Protein AF-A0A089NX63-F1 (afdb_monomer_lite)

Foldseek 3Di:
DDPCVVVLLWDADPVRHTPPVSNVVSVLPDDQDDDPDGDDHDDDDDDDPDDDPPDDDDDDDDDDDDDDDPPPPPPPPDPPDDPPPDPPPDLPDDPDDPVVVVVNVVVVVVVVVVVVVCVVVVVDDDPVVVVVVVVVVVVVVLVCLLCVLVVCLVVVQVVPQDDPPPRTDDSVVSSVVSNVVSVVVVVVVVPPPPDVVPVPD

Organism: NCBI:txid693986

Structure (mmCIF, N/CA/C/O backbone):
data_AF-A0A089NX63-F1
#
_entry.id   AF-A0A089NX63-F1
#
loop_
_atom_site.group_PDB
_atom_site.id
_atom_site.type_symbol
_atom_site.label_atom_id
_atom_site.label_alt_id
_atom_site.label_comp_id
_atom_site.label_asym_id
_atom_site.label_entity_id
_atom_site.label_seq_id
_atom_site.pdbx_PDB_ins_code
_atom_site.Cartn_x
_atom_site.Cartn_y
_atom_site.Cartn_z
_atom_site.occupancy
_atom_site.B_iso_or_equiv
_atom_site.auth_seq_id
_atom_site.auth_comp_id
_atom_site.auth_asym_id
_atom_site.auth_atom_id
_atom_site.pdbx_PDB_model_num
ATOM 1 N N . MET A 1 1 ? -26.308 33.721 -33.719 1.00 53.81 1 MET A N 1
ATOM 2 C CA . MET A 1 1 ? -25.117 33.470 -34.551 1.00 53.81 1 MET A CA 1
ATOM 3 C C . MET A 1 1 ? -23.956 34.280 -34.010 1.00 53.81 1 MET A C 1
ATOM 5 O O . MET A 1 1 ? -24.071 35.500 -33.893 1.00 53.81 1 MET A O 1
ATOM 9 N N . THR A 1 2 ? -22.882 33.621 -33.584 1.00 68.62 2 THR A N 1
ATOM 10 C CA . THR A 1 2 ? -21.722 34.332 -33.023 1.00 68.62 2 THR A CA 1
ATOM 11 C C . THR A 1 2 ? -20.867 34.925 -34.147 1.00 68.62 2 THR A C 1
ATOM 13 O O . THR A 1 2 ? -20.856 34.438 -35.275 1.00 68.62 2 THR A O 1
ATOM 16 N N . LYS A 1 3 ? -20.101 35.985 -33.860 1.00 68.50 3 LYS A N 1
ATOM 17 C CA . LYS A 1 3 ? -19.205 36.626 -34.848 1.00 68.50 3 LYS A CA 1
ATOM 18 C C . LYS A 1 3 ? -18.122 35.674 -35.396 1.00 68.50 3 LYS A C 1
ATOM 20 O O . LYS A 1 3 ? -17.469 36.008 -36.380 1.00 68.50 3 LYS A O 1
ATOM 25 N N . TRP A 1 4 ? -17.902 34.540 -34.735 1.00 59.06 4 TRP A N 1
ATOM 26 C CA . TRP A 1 4 ? -16.882 33.542 -35.064 1.00 59.06 4 TRP A CA 1
ATOM 27 C C . TRP A 1 4 ? -17.447 32.461 -35.986 1.00 59.06 4 TRP A C 1
ATOM 29 O O . TRP A 1 4 ? -16.829 32.151 -37.000 1.00 59.06 4 TRP A O 1
ATOM 39 N N . GLU A 1 5 ? -18.670 32.012 -35.707 1.00 66.94 5 GLU A N 1
ATOM 40 C CA . GLU A 1 5 ? -19.479 31.162 -36.588 1.00 66.94 5 GLU A CA 1
ATOM 41 C C . GLU A 1 5 ? -19.725 31.848 -37.947 1.00 66.94 5 GLU A C 1
ATOM 43 O O . GLU A 1 5 ? -19.432 31.287 -38.997 1.00 66.94 5 GLU A O 1
ATOM 48 N N . ALA A 1 6 ? -20.110 33.132 -37.948 1.00 65.88 6 ALA A N 1
ATOM 49 C CA . ALA A 1 6 ? -20.323 33.908 -39.179 1.00 65.88 6 ALA A CA 1
ATOM 50 C C . ALA A 1 6 ? -19.046 34.134 -40.017 1.00 65.88 6 ALA A C 1
ATOM 52 O O . ALA A 1 6 ? -19.124 34.529 -41.178 1.00 65.88 6 ALA A O 1
ATOM 53 N N . LYS A 1 7 ? -17.864 33.926 -39.425 1.00 67.69 7 LYS A N 1
ATOM 54 C CA . LYS A 1 7 ? -16.563 34.031 -40.100 1.00 67.69 7 LYS A CA 1
ATOM 55 C C . LYS A 1 7 ? -16.003 32.672 -40.537 1.00 67.69 7 LYS A C 1
ATOM 57 O O . LYS A 1 7 ? -14.879 32.641 -41.024 1.00 67.69 7 LYS A O 1
ATOM 62 N N . GLY A 1 8 ? -16.747 31.578 -40.338 1.00 68.25 8 GLY A N 1
ATOM 63 C CA . GLY A 1 8 ? -16.309 30.215 -40.659 1.00 68.25 8 GLY A CA 1
ATOM 64 C C . GLY A 1 8 ? -15.186 29.685 -39.763 1.00 68.25 8 GLY A C 1
ATOM 65 O O . GLY A 1 8 ? -14.580 28.670 -40.077 1.00 68.25 8 GLY A O 1
ATOM 66 N N . LEU A 1 9 ? -14.885 30.373 -38.656 1.00 67.88 9 LEU A N 1
ATOM 67 C CA . LEU A 1 9 ? -13.784 30.024 -37.750 1.00 67.88 9 LEU A CA 1
ATOM 68 C C . LEU A 1 9 ? -14.204 29.046 -36.653 1.00 67.88 9 LEU A C 1
ATOM 70 O O . LEU A 1 9 ? -13.342 28.522 -35.967 1.00 67.88 9 LEU A O 1
ATOM 74 N N . LEU A 1 10 ? -15.507 28.866 -36.449 1.00 73.25 10 LEU A N 1
ATOM 75 C CA . LEU A 1 10 ? -16.072 27.935 -35.483 1.00 73.25 10 LEU A CA 1
ATOM 76 C C . LEU A 1 10 ? -17.107 27.082 -36.204 1.00 73.25 10 LEU A C 1
ATOM 78 O O . LEU A 1 10 ? -18.051 27.625 -36.781 1.00 73.25 10 LEU A O 1
ATOM 82 N N . VAL A 1 11 ? -16.886 25.772 -36.190 1.00 77.44 11 VAL A N 1
ATOM 83 C CA . VAL A 1 11 ? -17.725 24.768 -36.843 1.00 77.44 11 VAL A CA 1
ATOM 84 C C . VAL A 1 11 ? -18.512 24.044 -35.758 1.00 77.44 11 VAL A C 1
ATOM 86 O O . VAL A 1 11 ? -17.956 23.618 -34.747 1.00 77.44 11 VAL A O 1
ATOM 89 N N . LEU A 1 12 ? -19.826 23.957 -35.945 1.00 76.81 12 LEU A N 1
ATOM 90 C CA . LEU A 1 12 ? -20.718 23.216 -35.060 1.00 76.81 12 LEU A CA 1
ATOM 91 C C . LEU A 1 12 ? -21.108 21.902 -35.742 1.00 76.81 12 LEU A C 1
ATOM 93 O O . LEU A 1 12 ? -21.404 21.885 -36.936 1.00 76.81 12 LEU A O 1
ATOM 97 N N . THR A 1 13 ? -21.125 20.817 -34.976 1.00 74.12 13 THR A N 1
ATOM 98 C CA . THR A 1 13 ? -21.691 19.526 -35.386 1.00 74.12 13 THR A CA 1
ATOM 99 C C . THR A 1 13 ? -23.216 19.619 -35.499 1.00 74.12 13 THR A C 1
ATOM 101 O O . THR A 1 13 ? -23.838 20.552 -34.984 1.00 74.12 13 THR A O 1
ATOM 104 N N . ALA A 1 14 ? -23.838 18.644 -36.172 1.00 69.75 14 ALA A N 1
ATOM 105 C CA . ALA A 1 14 ? -25.290 18.598 -36.389 1.00 69.75 14 ALA A CA 1
ATOM 106 C C . ALA A 1 14 ? -26.111 18.639 -35.082 1.00 69.75 14 ALA A C 1
ATOM 108 O O . ALA A 1 14 ? -27.243 19.121 -35.084 1.00 69.75 14 ALA A O 1
ATOM 109 N N . ASP A 1 15 ? -25.505 18.225 -33.966 1.00 69.44 15 ASP A N 1
ATOM 110 C CA . ASP A 1 15 ? -26.092 18.243 -32.621 1.00 69.44 15 ASP A CA 1
ATOM 111 C C . ASP A 1 15 ? -25.924 19.595 -31.891 1.00 69.44 15 ASP A C 1
ATOM 113 O O . ASP A 1 15 ? -26.284 19.734 -30.723 1.00 69.44 15 ASP A O 1
ATOM 117 N N . GLY A 1 16 ? -25.374 20.613 -32.564 1.00 73.75 16 GLY A N 1
ATOM 118 C CA . GLY A 1 16 ? -25.191 21.965 -32.027 1.00 73.75 16 GLY A CA 1
ATOM 119 C C . GLY A 1 16 ? -23.990 22.130 -31.089 1.00 73.75 16 GLY A C 1
ATOM 120 O O . GLY A 1 16 ? -23.862 23.170 -30.440 1.00 73.75 16 GLY A O 1
ATOM 121 N N . LEU A 1 17 ? -23.106 21.130 -31.017 1.00 74.94 17 LEU A N 1
ATOM 122 C CA . LEU A 1 17 ? -21.868 21.146 -30.230 1.00 74.94 17 LEU A CA 1
ATOM 123 C C . LEU A 1 17 ? -20.680 21.617 -31.080 1.00 74.94 17 LEU A C 1
ATOM 125 O O . LEU A 1 17 ? -20.680 21.468 -32.298 1.00 74.94 17 LEU A O 1
ATOM 129 N N . VAL A 1 18 ? -19.651 22.190 -30.453 1.00 74.06 18 VAL A N 1
ATOM 130 C CA . VAL A 1 18 ? -18.459 22.668 -31.175 1.00 74.06 18 VAL A CA 1
ATOM 131 C C . VAL A 1 18 ? -17.626 21.484 -31.647 1.00 74.06 18 VAL A C 1
ATOM 133 O O . VAL A 1 18 ? -17.166 20.690 -30.830 1.00 74.06 18 VAL A O 1
ATOM 136 N N . ASP A 1 19 ? -17.414 21.398 -32.958 1.00 77.44 19 ASP A N 1
ATOM 137 C CA . ASP A 1 19 ? -16.426 20.505 -33.551 1.00 77.44 19 ASP A CA 1
ATOM 138 C C . ASP A 1 19 ? -15.040 21.081 -33.255 1.00 77.44 19 ASP A C 1
ATOM 140 O O . ASP A 1 19 ? -14.617 22.062 -33.873 1.00 77.44 19 ASP A O 1
ATOM 144 N N . VAL A 1 20 ? -14.388 20.542 -32.226 1.00 74.06 20 VAL A N 1
ATOM 145 C CA . VAL A 1 20 ? -13.137 21.088 -31.688 1.00 74.06 20 VAL A CA 1
ATOM 146 C C . VAL A 1 20 ? -12.024 21.004 -32.725 1.00 74.06 20 VAL A C 1
ATOM 148 O O . VAL A 1 20 ? -11.312 21.983 -32.917 1.00 74.06 20 VAL A O 1
ATOM 151 N N . GLU A 1 21 ? -11.930 19.897 -33.455 1.00 70.12 21 GLU A N 1
ATOM 152 C CA . GLU A 1 21 ? -10.848 19.653 -34.408 1.00 70.12 21 GLU A CA 1
ATOM 153 C C . GLU A 1 21 ? -10.991 20.539 -35.655 1.00 70.12 21 GLU A C 1
ATOM 155 O O . GLU A 1 21 ? -10.050 21.236 -36.043 1.00 70.12 21 GLU A O 1
ATOM 160 N N . ALA A 1 22 ? -12.199 20.631 -36.223 1.00 69.44 22 ALA A N 1
ATOM 161 C CA . ALA A 1 22 ? -12.459 21.516 -37.360 1.00 69.44 22 ALA A CA 1
ATOM 162 C C . ALA A 1 22 ? -12.363 23.007 -36.981 1.00 69.44 22 ALA A C 1
ATOM 164 O O . ALA A 1 22 ? -11.923 23.846 -37.775 1.00 69.44 22 ALA A O 1
ATOM 165 N N . THR A 1 23 ? -12.762 23.354 -35.755 1.00 74.94 23 THR A N 1
ATOM 166 C CA . THR A 1 23 ? -12.669 24.724 -35.235 1.00 74.94 23 THR A CA 1
ATOM 167 C C . THR A 1 23 ? -11.217 25.123 -34.986 1.00 74.94 23 THR A C 1
ATOM 169 O O . THR A 1 23 ? -10.817 26.210 -35.400 1.00 74.94 23 THR A O 1
ATOM 172 N N . GLU A 1 24 ? -10.402 24.264 -34.371 1.00 71.12 24 GLU A N 1
ATOM 173 C CA . GLU A 1 24 ? -8.971 24.511 -34.152 1.00 71.12 24 GLU A CA 1
ATOM 174 C C . GLU A 1 24 ? -8.207 24.625 -35.475 1.00 71.12 24 GLU A C 1
ATOM 176 O O . GLU A 1 24 ? -7.446 25.576 -35.661 1.00 71.12 24 GLU A O 1
ATOM 181 N N . TRP A 1 25 ? -8.509 23.770 -36.454 1.00 67.94 25 TRP A N 1
ATOM 182 C CA . TRP A 1 25 ? -7.931 23.875 -37.793 1.00 67.94 25 TRP A CA 1
ATOM 183 C C . TRP A 1 25 ? -8.249 25.215 -38.472 1.00 67.94 25 TRP A C 1
ATOM 185 O O . TRP A 1 25 ? -7.358 25.899 -38.984 1.00 67.94 25 TRP A O 1
ATOM 195 N N . ASN A 1 26 ? -9.511 25.653 -38.444 1.00 68.88 26 ASN A N 1
ATOM 196 C CA . ASN A 1 26 ? -9.898 26.932 -39.043 1.00 68.88 26 ASN A CA 1
ATOM 197 C C . ASN A 1 26 ? -9.351 28.139 -38.263 1.00 68.88 26 ASN A C 1
ATOM 199 O O . ASN A 1 26 ? -9.113 29.203 -38.845 1.00 68.88 26 ASN A O 1
ATOM 203 N N . LEU A 1 27 ? -9.119 27.992 -36.957 1.00 66.19 27 LEU A N 1
ATOM 204 C CA . LEU A 1 27 ? -8.438 28.991 -36.135 1.00 66.19 27 LEU A CA 1
ATOM 205 C C . LEU A 1 27 ? -6.956 29.131 -36.500 1.00 66.19 27 LEU A C 1
ATOM 207 O O . LEU A 1 27 ? -6.454 30.260 -36.498 1.00 66.19 27 LEU A O 1
ATOM 211 N N . ASP A 1 28 ? -6.303 28.039 -36.887 1.00 64.25 28 ASP A N 1
ATOM 212 C CA . ASP A 1 28 ? -4.904 28.015 -37.321 1.00 64.25 28 ASP A CA 1
ATOM 213 C C . ASP A 1 28 ? -4.694 28.596 -38.731 1.00 64.25 28 ASP A C 1
ATOM 215 O O . ASP A 1 28 ? -3.637 29.159 -39.026 1.00 64.25 28 ASP A O 1
ATOM 219 N N . GLN A 1 29 ? -5.719 28.575 -39.590 1.00 61.78 29 GLN A N 1
ATOM 220 C CA . GLN A 1 29 ? -5.673 29.136 -40.953 1.00 61.78 29 GLN A CA 1
ATOM 221 C C . GLN A 1 29 ? -5.865 30.668 -41.026 1.00 61.78 29 GLN A C 1
ATOM 223 O O . GLN A 1 29 ? -6.122 31.232 -42.095 1.00 61.78 29 GLN A O 1
ATOM 228 N N . ARG A 1 30 ? -5.747 31.396 -39.908 1.00 59.41 30 ARG A N 1
ATOM 229 C CA . ARG A 1 30 ? -5.925 32.859 -39.897 1.00 59.41 30 ARG A CA 1
ATOM 230 C C . ARG A 1 30 ? -4.828 33.588 -40.692 1.00 59.41 30 ARG A C 1
ATOM 232 O O . ARG A 1 30 ? -3.662 33.189 -40.662 1.00 59.41 30 ARG A O 1
ATOM 239 N N . PRO A 1 31 ? -5.159 34.711 -41.364 1.00 56.56 31 PRO A N 1
ATOM 240 C CA . PRO A 1 31 ? -4.159 35.528 -42.042 1.00 56.56 31 PRO A CA 1
ATOM 241 C C . PRO A 1 31 ? -3.123 36.061 -41.040 1.00 56.56 31 PRO A C 1
ATOM 243 O O . PRO A 1 31 ? -3.468 36.487 -39.939 1.00 56.56 31 PRO A O 1
ATOM 246 N N . GLU A 1 32 ? -1.851 36.070 -41.450 1.00 53.91 32 GLU A N 1
ATOM 247 C CA . GLU A 1 32 ? -0.652 36.315 -40.620 1.00 53.91 32 GLU A CA 1
ATOM 248 C C . GLU A 1 32 ? -0.595 37.713 -39.965 1.00 53.91 32 GLU A C 1
ATOM 250 O O . GLU A 1 32 ? 0.303 38.020 -39.183 1.00 53.91 32 GLU A O 1
ATOM 255 N N . THR A 1 33 ? -1.556 38.588 -40.265 1.00 50.62 33 THR A N 1
ATOM 256 C CA . THR A 1 33 ? -1.654 39.927 -39.683 1.00 50.62 33 THR A CA 1
ATOM 257 C C . THR A 1 33 ? -3.056 40.180 -39.141 1.00 50.62 33 THR A C 1
ATOM 259 O O . THR A 1 33 ? -4.018 40.335 -39.892 1.00 50.62 33 THR A O 1
ATOM 262 N N . TYR A 1 34 ? -3.164 40.290 -37.815 1.00 46.88 34 TYR A N 1
ATOM 263 C CA . TYR A 1 34 ? -4.347 40.820 -37.148 1.00 46.88 34 TYR A CA 1
ATOM 264 C C . TYR A 1 34 ? -3.942 41.835 -36.077 1.00 46.88 34 TYR A C 1
ATOM 266 O O . TYR A 1 34 ? -2.897 41.723 -35.442 1.00 46.88 34 TYR A O 1
ATOM 274 N N . ARG A 1 35 ? -4.785 42.861 -35.943 1.00 43.56 35 ARG A N 1
ATOM 275 C CA . ARG A 1 35 ? -4.699 44.069 -35.107 1.00 43.56 35 ARG A CA 1
ATOM 276 C C . ARG A 1 35 ? -3.959 43.854 -33.766 1.00 43.56 35 ARG A C 1
ATOM 278 O O . ARG A 1 35 ? -4.602 43.599 -32.754 1.00 43.56 35 ARG A O 1
ATOM 285 N N . GLY A 1 36 ? -2.626 43.977 -33.760 1.00 52.22 36 GLY A N 1
ATOM 286 C CA . GLY A 1 36 ? -1.809 43.895 -32.538 1.00 52.22 36 GLY A CA 1
ATOM 287 C C . GLY A 1 36 ? -0.389 43.327 -32.673 1.00 52.22 36 GLY A C 1
ATOM 288 O O . GLY A 1 36 ? 0.412 43.570 -31.779 1.00 52.22 36 GLY A O 1
ATOM 289 N N . GLY A 1 37 ? -0.033 42.627 -33.757 1.00 55.12 37 GLY A N 1
ATOM 290 C CA . GLY A 1 37 ? 1.343 42.140 -33.973 1.00 55.12 37 GLY A CA 1
ATOM 291 C C . GLY A 1 37 ? 1.427 40.791 -34.694 1.00 55.12 37 GLY A C 1
ATOM 292 O O . GLY A 1 37 ? 0.400 40.215 -35.048 1.00 55.12 37 GLY A O 1
ATOM 293 N N . LYS A 1 38 ? 2.655 40.303 -34.938 1.00 46.50 38 LYS A N 1
ATOM 294 C CA . LYS A 1 38 ? 2.915 39.003 -35.585 1.00 46.50 38 LYS A CA 1
ATOM 295 C C . LYS A 1 38 ? 2.723 37.862 -34.581 1.00 46.50 38 LYS A C 1
ATOM 297 O O . LYS A 1 38 ? 3.398 37.840 -33.557 1.00 46.50 38 LYS A O 1
ATOM 302 N N . ALA A 1 39 ? 1.840 36.916 -34.890 1.00 49.59 39 ALA A N 1
ATOM 303 C CA . ALA A 1 39 ? 1.714 35.664 -34.147 1.00 49.59 39 ALA A CA 1
ATOM 304 C C . ALA A 1 39 ? 2.662 34.602 -34.734 1.00 49.59 39 ALA A C 1
ATOM 306 O O . ALA A 1 39 ? 2.812 34.507 -35.953 1.00 49.59 39 ALA A O 1
ATOM 307 N N . HIS A 1 40 ? 3.304 33.809 -33.874 1.00 45.69 40 HIS A N 1
ATOM 308 C CA . HIS A 1 40 ? 4.141 32.682 -34.289 1.00 45.69 40 HIS A CA 1
ATOM 309 C C . HIS A 1 40 ? 3.263 31.472 -34.643 1.00 45.69 40 HIS A C 1
ATOM 311 O O . HIS A 1 40 ? 2.457 31.036 -33.827 1.00 45.69 40 HIS A O 1
ATOM 317 N N . ARG A 1 41 ? 3.427 30.947 -35.863 1.00 50.47 41 ARG A N 1
ATOM 318 C CA . ARG A 1 41 ? 2.746 29.748 -36.380 1.00 50.47 41 ARG A CA 1
ATOM 319 C C . ARG A 1 41 ? 3.402 28.460 -35.857 1.00 50.47 41 ARG A C 1
ATOM 321 O O . ARG A 1 41 ? 4.614 28.320 -36.034 1.00 50.47 41 ARG A O 1
ATOM 328 N N . PRO A 1 42 ? 2.646 27.473 -35.360 1.00 50.75 42 PRO A N 1
ATOM 329 C CA . PRO A 1 42 ? 2.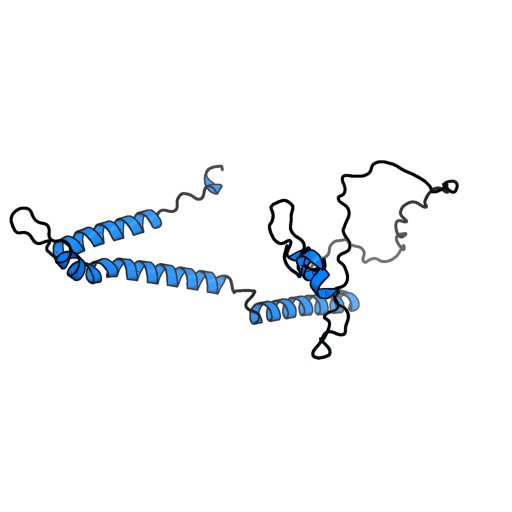996 26.065 -35.494 1.00 50.75 42 PRO A CA 1
ATOM 330 C C . PRO A 1 42 ? 2.525 25.565 -36.871 1.00 50.75 42 PRO A C 1
ATOM 332 O O . PRO A 1 42 ? 1.384 25.783 -37.264 1.00 50.75 42 PRO A O 1
ATOM 335 N N . ILE A 1 43 ? 3.405 24.928 -37.647 1.00 48.66 43 ILE A N 1
ATOM 336 C CA . ILE A 1 43 ? 3.025 24.316 -38.929 1.00 48.66 43 ILE A CA 1
ATOM 337 C C . ILE A 1 43 ? 2.533 22.897 -38.634 1.00 48.66 43 ILE A C 1
ATOM 339 O O . ILE A 1 43 ? 3.346 21.979 -38.518 1.00 48.66 43 ILE A O 1
ATOM 343 N N . HIS A 1 44 ? 1.220 22.704 -38.529 1.00 46.84 44 HIS A N 1
ATOM 344 C CA . HIS A 1 44 ? 0.631 21.372 -38.656 1.00 46.84 44 HIS A CA 1
ATOM 345 C C . HIS A 1 44 ? 0.572 21.010 -40.149 1.00 46.84 44 HIS A C 1
ATOM 347 O O . HIS A 1 44 ? -0.032 21.721 -40.952 1.00 46.84 44 HIS A O 1
ATOM 353 N N . LYS A 1 45 ? 1.251 19.927 -40.552 1.00 50.03 45 LYS A N 1
ATOM 354 C CA . LYS A 1 45 ? 0.977 19.290 -41.850 1.00 50.03 45 LYS A CA 1
ATOM 355 C C . LYS A 1 45 ? -0.432 18.702 -41.776 1.00 50.03 45 LYS A C 1
ATOM 357 O O . LYS A 1 45 ? -0.754 18.075 -40.772 1.00 50.03 45 LYS A O 1
ATOM 362 N N . ALA A 1 46 ? -1.235 18.932 -42.815 1.00 45.97 46 ALA A N 1
ATOM 363 C CA . ALA A 1 46 ? -2.584 18.387 -42.918 1.00 45.97 46 ALA A CA 1
ATOM 364 C C . ALA A 1 46 ? -2.572 16.868 -42.655 1.00 45.97 46 ALA A C 1
ATOM 366 O O . ALA A 1 46 ? -1.665 16.194 -43.157 1.00 45.97 46 ALA A O 1
ATOM 367 N N . PRO A 1 47 ? -3.531 16.330 -41.884 1.00 47.09 47 PRO A N 1
ATOM 368 C CA . PRO A 1 47 ? -3.718 14.893 -41.816 1.00 47.09 47 PRO A CA 1
ATOM 369 C C . PRO A 1 47 ? -4.198 14.417 -43.192 1.00 47.09 47 PRO A C 1
ATOM 371 O O . PRO A 1 47 ? -5.185 14.918 -43.727 1.00 47.09 47 PRO A O 1
ATOM 374 N N . GLU A 1 48 ? -3.452 13.500 -43.805 1.00 48.31 48 GLU A N 1
ATOM 375 C CA . GLU A 1 48 ? -3.957 12.733 -44.941 1.00 48.31 48 GLU A CA 1
ATOM 376 C C . GLU A 1 48 ? -5.084 11.838 -44.409 1.00 48.31 48 GLU A C 1
ATOM 378 O O . GLU A 1 48 ? -4.842 10.983 -43.558 1.00 48.31 48 GLU A O 1
ATOM 383 N N . GLU A 1 49 ? -6.319 12.062 -44.866 1.00 48.03 49 GLU A N 1
ATOM 384 C CA . GLU A 1 49 ? -7.421 11.124 -44.650 1.00 48.03 49 GLU A CA 1
ATOM 385 C C . GLU A 1 49 ? -7.074 9.804 -45.348 1.00 48.03 49 GLU A C 1
ATOM 387 O O . GLU A 1 49 ? -7.042 9.709 -46.578 1.00 48.03 49 GLU A O 1
ATOM 392 N N . GLU A 1 50 ? -6.778 8.780 -44.552 1.00 49.47 50 GLU A N 1
ATOM 393 C CA . GLU A 1 50 ? -6.692 7.401 -45.017 1.00 49.47 50 GLU A CA 1
ATOM 394 C C . GLU A 1 50 ? -8.113 6.942 -45.399 1.00 49.47 50 GLU A C 1
ATOM 396 O O . GLU A 1 50 ? -9.003 6.954 -44.546 1.00 49.47 50 GLU A O 1
ATOM 401 N N . PRO A 1 51 ? -8.384 6.563 -46.661 1.00 43.78 51 PRO A N 1
ATOM 402 C CA . PRO A 1 51 ? -9.727 6.157 -47.047 1.00 43.78 51 PRO A CA 1
ATOM 403 C C . PRO A 1 51 ? -10.073 4.779 -46.460 1.00 43.78 51 PRO A C 1
ATOM 405 O O . PRO A 1 51 ? -9.282 3.836 -46.545 1.00 43.78 51 PRO A O 1
ATOM 408 N N . ASP A 1 52 ? -11.284 4.664 -45.905 1.00 50.84 52 ASP A N 1
ATOM 409 C CA . ASP A 1 52 ? -11.857 3.430 -45.355 1.00 50.84 52 ASP A CA 1
ATOM 410 C C . ASP A 1 52 ? -11.853 2.300 -46.419 1.00 50.84 52 ASP A C 1
ATOM 412 O O . ASP A 1 52 ? -12.355 2.500 -47.532 1.00 50.84 52 ASP A O 1
ATOM 416 N N . PRO A 1 53 ? -11.320 1.094 -46.126 1.00 49.56 53 PRO A N 1
ATOM 417 C CA . PRO A 1 53 ? -11.152 0.011 -47.102 1.00 49.56 53 PRO A CA 1
ATOM 418 C C . PRO A 1 53 ? -12.433 -0.554 -47.741 1.00 49.56 53 PRO A C 1
ATOM 420 O O . PRO A 1 53 ? -12.338 -1.497 -48.532 1.00 49.56 53 PRO A O 1
ATOM 423 N N . ARG A 1 54 ? -13.627 -0.071 -47.379 1.00 53.62 54 ARG A N 1
ATOM 424 C CA . ARG A 1 54 ? -14.908 -0.710 -47.734 1.00 53.62 54 ARG A CA 1
ATOM 425 C C . ARG A 1 54 ? -15.754 0.023 -48.775 1.00 53.62 54 ARG A C 1
ATOM 427 O O . ARG A 1 54 ? -16.663 -0.600 -49.317 1.00 53.62 54 ARG A O 1
ATOM 434 N N . GLU A 1 55 ? -15.434 1.261 -49.144 1.00 47.03 55 GLU A N 1
ATOM 435 C CA . GLU A 1 55 ? -16.121 1.963 -50.238 1.00 47.03 55 GLU A CA 1
ATOM 436 C C . GLU A 1 55 ? -15.239 2.061 -51.484 1.00 47.03 55 GLU A C 1
ATOM 438 O O . GLU A 1 55 ? -14.511 3.022 -51.722 1.00 47.03 55 GLU A O 1
ATOM 443 N N . ARG A 1 56 ? -15.332 1.045 -52.343 1.00 44.75 56 ARG A N 1
ATOM 444 C CA . ARG A 1 56 ? -14.881 1.146 -53.732 1.00 44.75 56 ARG A CA 1
ATOM 445 C C . ARG A 1 56 ? -16.049 0.812 -54.643 1.00 44.75 56 ARG A C 1
ATOM 447 O O . ARG A 1 56 ? -16.272 -0.356 -54.946 1.00 44.75 56 ARG A O 1
ATOM 454 N N . VAL A 1 57 ? -16.747 1.842 -55.122 1.00 40.47 57 VAL A N 1
ATOM 455 C CA . VAL A 1 57 ? -17.662 1.721 -56.264 1.00 40.47 57 VAL A CA 1
ATOM 456 C C . VAL A 1 57 ? -17.400 2.843 -57.282 1.00 40.47 57 VAL A C 1
ATOM 458 O O . VAL A 1 57 ? -17.627 4.019 -57.035 1.00 40.47 57 VAL A O 1
ATOM 461 N N . GLU A 1 58 ? -16.872 2.392 -58.422 1.00 37.81 58 GLU A N 1
ATOM 462 C CA . GLU A 1 58 ? -17.092 2.834 -59.810 1.00 37.81 58 GLU A CA 1
ATOM 463 C C . GLU A 1 58 ? -16.674 4.231 -60.321 1.00 37.81 58 GLU A C 1
ATOM 465 O O . GLU A 1 58 ? -17.403 5.212 -60.308 1.00 37.81 58 GLU A O 1
ATOM 470 N N . SER A 1 59 ? -15.531 4.194 -61.017 1.00 43.72 59 SER A N 1
ATOM 471 C CA . SER A 1 59 ? -15.302 4.614 -62.413 1.00 43.72 59 SER A CA 1
ATOM 472 C C . SER A 1 59 ? -15.686 6.030 -62.884 1.00 43.72 59 SER A C 1
ATOM 474 O O . SER A 1 59 ? -16.853 6.381 -63.031 1.00 43.72 59 SER A O 1
ATOM 476 N N . LYS A 1 60 ? -14.674 6.758 -63.384 1.00 35.94 60 LYS A N 1
ATOM 477 C CA . LYS A 1 60 ? -14.602 7.174 -64.800 1.00 35.94 60 LYS A CA 1
ATOM 478 C C . LYS A 1 60 ? -13.243 7.793 -65.136 1.00 35.94 60 LYS A C 1
ATOM 480 O O . LYS A 1 60 ? -12.818 8.762 -64.523 1.00 35.94 60 LYS A O 1
ATOM 485 N N . GLY A 1 61 ? -12.619 7.272 -66.194 1.00 45.75 61 GLY A N 1
ATOM 486 C CA . GLY A 1 61 ? -11.700 8.050 -67.025 1.00 45.75 61 GLY A CA 1
ATOM 487 C C . GLY A 1 61 ? -10.202 7.857 -66.794 1.00 45.75 61 GLY A C 1
ATOM 488 O O . GLY A 1 61 ? -9.494 8.830 -66.559 1.00 45.75 61 GLY A O 1
ATOM 489 N N . ARG A 1 62 ? -9.671 6.649 -67.011 1.00 37.09 62 ARG A N 1
ATOM 490 C CA . ARG A 1 62 ? -8.298 6.528 -67.525 1.00 37.09 62 ARG A CA 1
ATOM 491 C C . ARG A 1 62 ? -8.215 5.371 -68.509 1.00 37.09 62 ARG A C 1
ATOM 493 O O . ARG A 1 62 ? -8.587 4.254 -68.183 1.00 37.09 62 ARG A O 1
ATOM 500 N N . ARG A 1 63 ? -7.794 5.681 -69.736 1.00 43.66 63 ARG A N 1
ATOM 501 C CA . ARG A 1 63 ? -7.548 4.702 -70.800 1.00 43.66 63 ARG A CA 1
ATOM 502 C C . ARG A 1 63 ? -6.443 3.746 -70.344 1.00 43.66 63 ARG A C 1
ATOM 504 O O . ARG A 1 63 ? -5.384 4.216 -69.928 1.00 43.66 63 ARG A O 1
ATOM 511 N N . GLU A 1 64 ? -6.703 2.446 -70.426 1.00 41.34 64 GLU A N 1
ATOM 512 C CA . GLU A 1 64 ? -5.709 1.391 -70.220 1.00 41.34 64 GLU A CA 1
ATOM 513 C C . GLU A 1 64 ? -4.672 1.407 -71.357 1.00 41.34 64 GLU A C 1
ATOM 515 O O . GLU A 1 64 ? -5.053 1.405 -72.531 1.00 41.34 64 GLU A O 1
ATOM 520 N N . PRO A 1 65 ? -3.363 1.407 -71.054 1.00 48.91 65 PRO A N 1
ATOM 521 C CA . PRO A 1 65 ? -2.366 0.836 -71.949 1.00 48.91 65 PRO A CA 1
ATOM 522 C C . PRO A 1 65 ? -2.5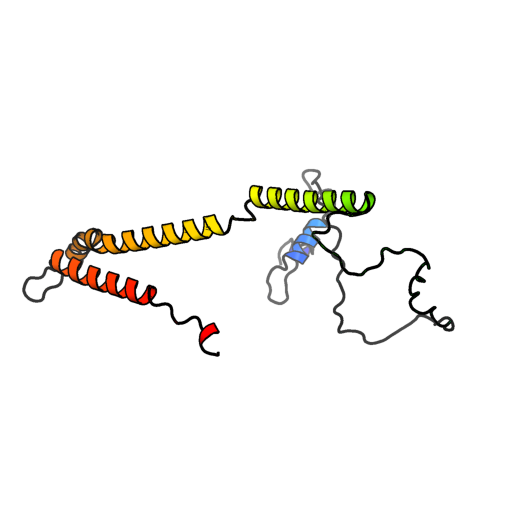01 -0.700 -71.945 1.00 48.91 65 PRO A C 1
ATOM 524 O O . PRO A 1 65 ? -2.873 -1.264 -70.914 1.00 48.91 65 PRO A O 1
ATOM 527 N N . PRO A 1 66 ? -2.202 -1.395 -73.057 1.00 45.56 66 PRO A N 1
ATOM 528 C CA . PRO A 1 66 ? -2.293 -2.849 -73.107 1.00 45.56 66 PRO A CA 1
ATOM 529 C C . PRO A 1 66 ? -1.352 -3.479 -72.074 1.00 45.56 66 PRO A C 1
ATOM 531 O O . PRO A 1 66 ? -0.199 -3.072 -71.937 1.00 45.56 66 PRO A O 1
ATOM 534 N N . ALA A 1 67 ? -1.879 -4.458 -71.341 1.00 47.78 67 ALA A N 1
ATOM 535 C CA . ALA A 1 67 ? -1.178 -5.179 -70.294 1.00 47.78 67 ALA A CA 1
ATOM 536 C C . ALA A 1 67 ? 0.032 -5.940 -70.859 1.00 47.78 67 ALA A C 1
ATOM 538 O O . ALA A 1 67 ? -0.118 -6.970 -71.515 1.00 47.78 67 ALA A O 1
ATOM 539 N N . GLU A 1 68 ? 1.236 -5.461 -70.557 1.00 57.28 68 GLU A N 1
ATOM 540 C CA . GLU A 1 68 ? 2.389 -6.348 -70.437 1.00 57.28 68 GLU A CA 1
ATOM 541 C C . GLU A 1 68 ? 2.227 -7.151 -69.135 1.00 57.28 68 GLU A C 1
ATOM 543 O O . GLU A 1 68 ? 1.878 -6.570 -68.100 1.00 57.28 68 GLU A O 1
ATOM 548 N N . PRO A 1 69 ? 2.428 -8.481 -69.148 1.00 45.66 69 PRO A N 1
ATOM 549 C CA . PRO A 1 69 ? 2.338 -9.282 -67.938 1.00 45.66 69 PRO A CA 1
ATOM 550 C C . PRO A 1 69 ? 3.376 -8.778 -66.933 1.00 45.66 69 PRO A C 1
ATOM 552 O O . PRO A 1 69 ? 4.570 -8.731 -67.230 1.00 45.66 69 PRO A O 1
ATOM 555 N N . ALA A 1 70 ? 2.909 -8.382 -65.746 1.00 46.97 70 ALA A N 1
ATOM 556 C CA . ALA A 1 70 ? 3.766 -7.934 -64.659 1.00 46.97 70 ALA A CA 1
ATOM 557 C C . ALA A 1 70 ? 4.901 -8.952 -64.442 1.00 46.97 70 ALA A C 1
ATOM 559 O O . ALA A 1 70 ? 4.607 -10.148 -64.323 1.00 46.97 70 ALA A O 1
ATOM 560 N N . PRO A 1 71 ? 6.180 -8.530 -64.366 1.00 42.38 71 PRO A N 1
ATOM 561 C CA . PRO A 1 71 ? 7.229 -9.435 -63.941 1.00 42.38 71 PRO A CA 1
ATOM 562 C C . PRO A 1 71 ? 6.852 -9.873 -62.531 1.00 42.38 71 PRO A C 1
ATOM 564 O O . PRO A 1 71 ? 6.741 -9.050 -61.618 1.00 42.38 71 PRO A O 1
ATOM 567 N N . GLY A 1 72 ? 6.556 -11.167 -62.395 1.00 43.62 72 GLY A N 1
ATOM 568 C CA . GLY A 1 72 ? 6.188 -11.775 -61.130 1.00 43.62 72 GLY A CA 1
ATOM 569 C C . GLY A 1 72 ? 7.157 -11.319 -60.054 1.00 43.62 72 GLY A C 1
ATOM 570 O O . GLY A 1 72 ? 8.344 -11.161 -60.337 1.00 43.62 72 GLY A O 1
ATOM 571 N N . ARG A 1 73 ? 6.615 -11.064 -58.854 1.00 47.69 73 ARG A N 1
ATOM 572 C CA . ARG A 1 73 ? 7.336 -10.798 -57.605 1.00 47.69 73 ARG A CA 1
ATOM 573 C C . ARG A 1 73 ? 8.741 -11.373 -57.722 1.00 47.69 73 ARG A C 1
ATOM 575 O O . ARG A 1 73 ? 8.888 -12.592 -57.650 1.00 47.69 73 ARG A O 1
ATOM 582 N N . GLN A 1 74 ? 9.724 -10.519 -58.024 1.00 45.09 74 GLN A N 1
ATOM 583 C CA . GLN A 1 74 ? 11.090 -10.981 -58.197 1.00 45.09 74 GLN A CA 1
ATOM 584 C C . GLN A 1 74 ? 11.485 -11.517 -56.833 1.00 45.09 74 GLN A C 1
ATOM 586 O O . GLN A 1 74 ? 11.772 -10.764 -55.904 1.00 45.09 74 GLN A O 1
ATOM 591 N N . GLN A 1 75 ? 11.405 -12.837 -56.690 1.00 42.50 75 GLN A N 1
ATOM 592 C CA . GLN A 1 75 ? 12.171 -13.536 -55.691 1.00 42.50 75 GLN A CA 1
ATOM 593 C C . GLN A 1 75 ? 13.589 -13.081 -55.981 1.00 42.50 75 GLN A C 1
ATOM 595 O O . GLN A 1 75 ? 14.096 -13.343 -57.072 1.00 42.50 75 GLN A O 1
ATOM 600 N N . ILE A 1 76 ? 14.157 -12.284 -55.077 1.00 48.97 76 ILE A N 1
ATOM 601 C CA . ILE A 1 76 ? 15.556 -11.889 -55.164 1.00 48.97 76 ILE A CA 1
ATOM 602 C C . ILE A 1 76 ? 16.301 -13.206 -55.382 1.00 48.97 76 ILE A C 1
ATOM 604 O O . ILE A 1 76 ? 16.193 -14.077 -54.509 1.00 48.97 76 ILE A O 1
ATOM 608 N N . PRO A 1 77 ? 16.939 -13.422 -56.547 1.00 39.94 77 PRO A N 1
ATOM 609 C CA . PRO A 1 77 ? 17.558 -14.698 -56.826 1.00 39.94 77 PRO A CA 1
ATOM 610 C C . PRO A 1 77 ? 18.561 -14.947 -55.711 1.00 39.94 77 PRO A C 1
ATOM 612 O O . PRO A 1 77 ? 19.406 -14.098 -55.418 1.00 39.94 77 PRO A O 1
ATOM 615 N N . MET A 1 78 ? 18.395 -16.089 -55.048 1.00 40.91 78 MET A N 1
ATOM 616 C CA . MET A 1 78 ? 19.344 -16.610 -54.081 1.00 40.91 78 MET A CA 1
ATOM 617 C C . MET A 1 78 ? 20.719 -16.513 -54.738 1.00 40.91 78 MET A C 1
ATOM 619 O O . MET A 1 78 ? 20.970 -17.186 -55.739 1.00 40.91 78 MET A O 1
ATOM 623 N N . ARG A 1 79 ? 21.587 -15.630 -54.239 1.00 53.62 79 ARG A N 1
ATOM 624 C CA . ARG A 1 79 ? 22.978 -15.610 -54.676 1.00 53.62 79 ARG A CA 1
ATOM 625 C C . ARG A 1 79 ? 23.562 -16.966 -54.268 1.00 53.62 79 ARG A C 1
ATOM 627 O O . ARG A 1 79 ? 23.575 -17.255 -53.071 1.00 53.62 79 ARG A O 1
ATOM 634 N N . PRO A 1 80 ? 23.984 -17.829 -55.207 1.00 40.41 80 PRO A N 1
ATOM 635 C CA . PRO A 1 80 ? 24.543 -19.118 -54.838 1.00 40.41 80 PRO A CA 1
ATOM 636 C C . PRO A 1 80 ? 25.920 -18.854 -54.227 1.00 40.41 80 PRO A C 1
ATOM 638 O O . PRO A 1 80 ? 26.815 -18.385 -54.930 1.00 40.41 80 PRO A O 1
ATOM 641 N N . GLY A 1 81 ? 26.070 -19.096 -52.923 1.00 45.78 81 GLY A N 1
ATOM 642 C CA . GLY A 1 81 ? 27.382 -19.093 -52.269 1.00 45.78 81 GLY A CA 1
ATOM 643 C C . GLY A 1 81 ? 27.539 -18.326 -50.955 1.00 45.78 81 GLY A C 1
ATOM 644 O O . GLY A 1 81 ? 28.683 -18.175 -50.544 1.00 45.78 81 GLY A O 1
ATOM 645 N N . ASP A 1 82 ? 26.478 -17.875 -50.280 1.00 45.72 82 ASP A N 1
ATOM 646 C CA . ASP A 1 82 ? 26.608 -17.444 -48.878 1.00 45.72 82 ASP A CA 1
ATOM 647 C C . ASP A 1 82 ? 26.233 -18.615 -47.946 1.00 45.72 82 ASP A C 1
ATOM 649 O O . ASP A 1 82 ? 25.061 -18.994 -47.901 1.00 45.72 82 ASP A O 1
ATOM 653 N N . PRO A 1 83 ? 27.188 -19.214 -47.207 1.00 46.19 83 PRO A N 1
ATOM 654 C CA . PRO A 1 83 ? 26.920 -20.320 -46.281 1.00 46.19 83 PRO A CA 1
ATOM 655 C C . PRO A 1 83 ? 26.172 -19.895 -45.003 1.00 46.19 83 PRO A C 1
ATOM 657 O O . PRO A 1 83 ? 25.988 -20.714 -44.112 1.00 46.19 83 PRO A O 1
ATOM 660 N N . ASP A 1 84 ? 25.732 -18.639 -44.906 1.00 48.72 84 ASP A N 1
ATOM 661 C CA . ASP A 1 84 ? 25.263 -18.021 -43.659 1.00 48.72 84 ASP A CA 1
ATOM 662 C C . ASP A 1 84 ? 23.761 -17.693 -43.667 1.00 48.72 84 ASP A C 1
ATOM 664 O O . ASP A 1 84 ? 23.293 -16.775 -43.000 1.00 48.72 84 ASP A O 1
ATOM 668 N N . ARG A 1 85 ? 22.980 -18.423 -44.468 1.00 50.28 85 ARG A N 1
ATOM 669 C CA . ARG A 1 85 ? 21.515 -18.330 -44.464 1.00 50.28 85 ARG A CA 1
ATOM 670 C C . ARG A 1 85 ? 20.917 -19.563 -43.800 1.00 50.28 85 ARG A C 1
ATOM 672 O O . ARG A 1 85 ? 20.169 -20.315 -44.416 1.00 50.28 85 ARG A O 1
ATOM 679 N N . SER A 1 86 ? 21.315 -19.787 -42.551 1.00 49.59 86 SER A N 1
ATOM 680 C CA . SER A 1 86 ? 20.479 -20.538 -41.622 1.00 49.59 86 SER A CA 1
ATOM 681 C C . SER A 1 86 ? 19.492 -19.542 -41.015 1.00 49.59 86 SER A C 1
ATOM 683 O O . SER A 1 86 ? 19.884 -18.519 -40.462 1.00 49.59 86 SER A O 1
ATOM 685 N N . ASP A 1 87 ? 18.200 -19.806 -41.189 1.00 54.94 87 ASP A N 1
ATOM 686 C CA . ASP A 1 87 ? 17.096 -19.016 -40.632 1.00 54.94 87 ASP A CA 1
ATOM 687 C C . ASP A 1 87 ? 16.914 -19.252 -39.114 1.00 54.94 87 ASP A C 1
ATOM 689 O O . ASP A 1 87 ? 15.834 -19.034 -38.570 1.00 54.94 87 ASP A O 1
ATOM 693 N N . ASP A 1 88 ? 17.975 -19.655 -38.412 1.00 58.34 88 ASP A N 1
ATOM 694 C CA . ASP A 1 88 ? 18.002 -19.791 -36.959 1.00 58.34 88 ASP A CA 1
ATOM 695 C C . ASP A 1 88 ? 18.729 -18.573 -36.381 1.00 58.34 88 ASP A C 1
ATOM 697 O O . ASP A 1 88 ? 19.934 -18.582 -36.127 1.00 58.34 88 ASP A O 1
ATOM 701 N N . TYR A 1 89 ? 17.988 -17.474 -36.208 1.00 66.44 89 TYR A N 1
ATOM 702 C CA . TYR A 1 89 ? 18.459 -16.343 -35.410 1.00 66.44 89 TYR A CA 1
ATOM 703 C C . TYR A 1 89 ? 18.610 -16.807 -33.957 1.00 66.44 89 TYR A C 1
ATOM 705 O O . TYR A 1 89 ? 17.664 -16.767 -33.170 1.00 66.44 89 TYR A O 1
ATOM 713 N N . ASP A 1 90 ? 19.808 -17.262 -33.609 1.00 74.25 90 ASP A N 1
ATOM 714 C CA . ASP A 1 90 ? 20.176 -17.560 -32.235 1.00 74.25 90 ASP A CA 1
ATOM 715 C C . ASP A 1 90 ? 20.575 -16.256 -31.532 1.00 74.25 90 ASP A C 1
ATOM 717 O O . ASP A 1 90 ? 21.639 -15.667 -31.765 1.00 74.25 90 ASP A O 1
ATOM 721 N N . ALA A 1 91 ? 19.673 -15.786 -30.668 1.00 72.44 91 ALA A N 1
ATOM 722 C CA . ALA A 1 91 ? 19.849 -14.569 -29.893 1.00 72.44 91 ALA A CA 1
ATOM 723 C C . ALA A 1 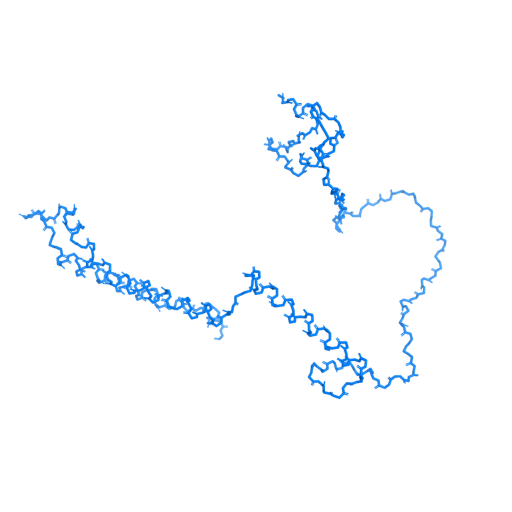91 ? 21.040 -14.636 -28.930 1.00 72.44 91 ALA A C 1
ATOM 725 O O . ALA A 1 91 ? 21.477 -13.572 -28.497 1.00 72.44 91 ALA A O 1
ATOM 726 N N . ASP A 1 92 ? 21.573 -15.827 -28.636 1.00 78.06 92 ASP A N 1
ATOM 727 C CA . ASP A 1 92 ? 22.653 -16.071 -27.682 1.00 78.06 92 ASP A CA 1
ATOM 728 C C . ASP A 1 92 ? 23.952 -16.570 -28.337 1.00 78.06 92 ASP A C 1
ATOM 730 O O . ASP A 1 92 ? 24.973 -16.654 -27.659 1.00 78.06 92 ASP A O 1
ATOM 734 N N . ALA A 1 93 ? 23.984 -16.763 -29.661 1.00 82.56 93 ALA A N 1
ATOM 735 C CA . ALA A 1 93 ? 25.187 -17.199 -30.375 1.00 82.56 93 ALA A CA 1
ATOM 736 C C . ALA A 1 93 ? 26.394 -16.279 -30.110 1.00 82.56 93 ALA A C 1
ATOM 738 O O . ALA A 1 93 ? 26.315 -15.056 -30.269 1.00 82.56 93 ALA A O 1
ATOM 739 N N . HIS A 1 94 ? 27.525 -16.863 -29.714 1.00 73.50 94 HIS A N 1
ATOM 740 C CA . HIS A 1 94 ? 28.730 -16.117 -29.337 1.00 73.50 94 HIS A CA 1
ATOM 741 C C . HIS A 1 94 ? 29.720 -15.922 -30.496 1.00 73.50 94 HIS A C 1
ATOM 743 O O . HIS A 1 94 ? 30.409 -14.902 -30.539 1.00 73.50 94 HIS A O 1
ATOM 749 N N . ASP A 1 95 ? 29.730 -16.830 -31.472 1.00 80.50 95 ASP A N 1
ATOM 750 C CA . ASP A 1 95 ? 30.709 -16.856 -32.566 1.00 80.50 95 ASP A CA 1
ATOM 751 C C . ASP A 1 95 ? 30.173 -16.194 -33.847 1.00 80.50 95 ASP A C 1
ATOM 753 O O . ASP A 1 95 ? 30.202 -16.757 -34.941 1.00 80.50 95 ASP A O 1
ATOM 757 N N . LEU A 1 96 ? 29.648 -14.973 -33.709 1.00 83.00 96 LEU A N 1
ATOM 758 C CA . LEU A 1 96 ? 29.100 -14.208 -34.832 1.00 83.00 96 LEU A CA 1
ATOM 759 C C . LEU A 1 96 ? 30.209 -13.531 -35.659 1.00 83.00 96 LEU A C 1
ATOM 761 O O . LEU A 1 96 ? 31.158 -12.981 -35.088 1.00 83.00 96 LEU A O 1
ATOM 765 N N . PRO A 1 97 ? 30.057 -13.434 -36.995 1.00 89.19 97 PRO A N 1
ATOM 766 C CA . PRO A 1 97 ? 30.923 -12.602 -37.825 1.00 89.19 97 PRO A CA 1
ATOM 767 C C . PRO A 1 97 ? 30.973 -11.154 -37.315 1.00 89.19 97 PRO A C 1
ATOM 769 O O . PRO A 1 97 ? 29.946 -10.584 -36.938 1.00 89.19 97 PRO A O 1
ATOM 772 N N . THR A 1 98 ? 32.143 -10.506 -37.361 1.00 88.56 98 THR A N 1
ATOM 773 C CA . THR A 1 98 ? 32.390 -9.186 -36.739 1.00 88.56 98 THR A CA 1
ATOM 774 C C . THR A 1 98 ? 31.341 -8.126 -37.090 1.00 88.56 98 THR A C 1
ATOM 776 O O . THR A 1 98 ? 30.903 -7.364 -36.228 1.00 88.56 98 THR A O 1
ATOM 779 N N . ALA A 1 99 ? 30.896 -8.077 -38.349 1.00 88.69 99 ALA A N 1
ATOM 780 C CA . ALA A 1 99 ? 29.880 -7.121 -38.786 1.00 88.69 99 ALA A CA 1
ATOM 781 C C . ALA A 1 99 ? 28.512 -7.372 -38.125 1.00 88.69 99 ALA A C 1
ATOM 783 O O . ALA A 1 99 ? 27.816 -6.421 -37.766 1.00 88.69 99 ALA A O 1
ATOM 784 N N . GLN A 1 100 ? 28.132 -8.638 -37.940 1.00 85.25 100 GLN A N 1
ATOM 785 C CA . GLN A 1 100 ? 26.900 -9.021 -37.251 1.00 85.25 100 GLN A CA 1
ATOM 786 C C . GLN A 1 100 ? 27.015 -8.761 -35.745 1.00 85.25 100 GLN A C 1
ATOM 788 O O . GLN A 1 100 ? 26.104 -8.180 -35.157 1.00 85.25 100 GLN A O 1
ATOM 793 N N . ALA A 1 101 ? 28.163 -9.080 -35.139 1.00 88.31 101 ALA A N 1
ATOM 794 C CA . ALA A 1 101 ? 28.431 -8.815 -33.727 1.00 88.31 101 ALA A CA 1
ATOM 795 C C . ALA A 1 101 ? 28.331 -7.315 -33.379 1.00 88.31 101 ALA A C 1
ATOM 797 O O . ALA A 1 101 ? 27.698 -6.949 -32.388 1.00 88.31 101 ALA A O 1
ATOM 798 N N . ILE A 1 102 ? 28.886 -6.429 -34.219 1.00 89.62 102 ILE A N 1
ATOM 799 C CA . ILE A 1 102 ? 28.777 -4.971 -34.030 1.00 89.62 102 ILE A CA 1
ATOM 800 C C . ILE A 1 102 ? 27.316 -4.518 -34.122 1.00 89.62 102 ILE A C 1
ATOM 802 O O . ILE A 1 102 ? 26.844 -3.799 -33.243 1.00 89.62 102 ILE A O 1
ATOM 806 N N . ARG A 1 103 ? 26.575 -4.961 -35.146 1.00 89.06 103 ARG A N 1
ATOM 807 C CA . ARG A 1 103 ? 25.146 -4.625 -35.291 1.00 89.06 103 ARG A CA 1
ATOM 808 C C . ARG A 1 103 ? 24.338 -5.075 -34.077 1.00 89.06 103 ARG A C 1
ATOM 810 O O . ARG A 1 103 ? 23.545 -4.300 -33.551 1.00 89.06 103 ARG A O 1
ATOM 817 N N . ARG A 1 104 ? 24.575 -6.301 -33.603 1.00 88.00 104 ARG A N 1
ATOM 818 C CA . ARG A 1 104 ? 23.936 -6.852 -32.405 1.00 88.00 104 ARG A CA 1
ATOM 819 C C .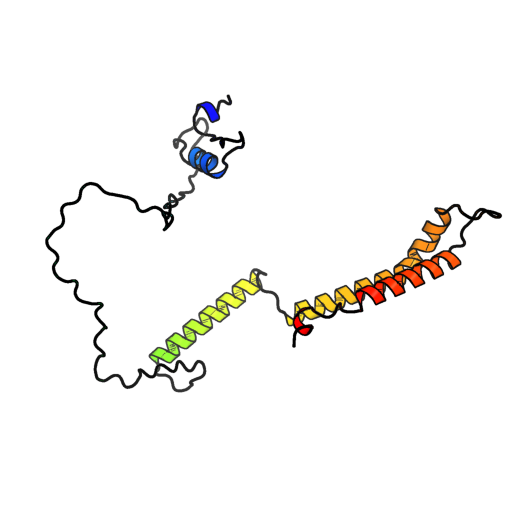 ARG A 1 104 ? 24.219 -5.974 -31.187 1.00 88.00 104 ARG A C 1
ATOM 821 O O . ARG A 1 104 ? 23.280 -5.566 -30.507 1.00 88.00 104 ARG A O 1
ATOM 828 N N . LYS A 1 105 ? 25.485 -5.625 -30.949 1.00 91.75 105 LYS A N 1
ATOM 829 C CA . LYS A 1 105 ? 25.886 -4.747 -29.842 1.00 91.75 105 LYS A CA 1
ATOM 830 C C . LYS A 1 105 ? 25.156 -3.403 -29.883 1.00 91.75 105 LYS A C 1
ATOM 832 O O . LYS A 1 105 ? 24.602 -2.993 -28.867 1.00 91.75 105 LYS A O 1
ATOM 837 N N . GLU A 1 106 ? 25.138 -2.730 -31.032 1.00 93.31 106 GLU A N 1
ATOM 838 C CA . GLU A 1 106 ? 24.483 -1.422 -31.161 1.00 93.31 106 GLU A CA 1
ATOM 839 C C . GLU A 1 106 ? 22.962 -1.518 -30.964 1.00 93.31 106 GLU A C 1
ATOM 841 O O . GLU A 1 106 ? 22.376 -0.666 -30.294 1.00 93.31 106 GLU A O 1
ATOM 846 N N . ASN A 1 107 ? 22.325 -2.591 -31.446 1.00 93.62 107 ASN A N 1
ATOM 847 C CA . ASN A 1 107 ? 20.899 -2.841 -31.220 1.00 93.62 107 ASN A CA 1
ATOM 848 C C . ASN A 1 107 ? 20.580 -3.026 -29.728 1.00 93.62 107 ASN A C 1
ATOM 850 O O . ASN A 1 107 ? 19.694 -2.352 -29.199 1.00 93.62 107 ASN A O 1
ATOM 854 N N . PHE A 1 108 ? 21.324 -3.890 -29.026 1.00 92.44 108 PHE A N 1
ATOM 855 C CA . PHE A 1 108 ? 21.144 -4.097 -27.584 1.00 92.44 108 PHE A CA 1
ATOM 856 C C . PHE A 1 108 ? 21.413 -2.821 -26.785 1.00 92.44 108 PHE A C 1
ATOM 858 O O . PHE A 1 108 ? 20.676 -2.504 -25.852 1.00 92.44 108 PHE A O 1
ATOM 865 N N . LEU A 1 109 ? 22.421 -2.044 -27.181 1.00 95.75 109 LEU A N 1
ATOM 866 C CA . LEU A 1 109 ? 22.737 -0.774 -26.540 1.00 95.75 109 LEU A CA 1
ATOM 867 C C . LEU A 1 109 ? 21.630 0.269 -26.756 1.00 95.75 109 LEU A C 1
ATOM 869 O O . LEU A 1 109 ? 21.311 1.026 -25.839 1.00 95.75 109 LEU A O 1
ATOM 873 N N . GLY A 1 110 ? 21.009 0.289 -27.938 1.00 95.12 110 GLY A N 1
ATOM 874 C CA . GLY A 1 110 ? 19.830 1.104 -28.225 1.00 95.12 110 GLY A CA 1
ATOM 875 C C . GLY A 1 110 ? 18.633 0.734 -27.346 1.00 95.12 110 GLY A C 1
ATOM 876 O O . GLY A 1 110 ? 18.012 1.621 -26.756 1.00 95.12 110 GLY A O 1
ATOM 877 N N . LEU A 1 111 ? 18.345 -0.564 -27.195 1.00 93.69 111 LEU A N 1
ATOM 878 C CA . LEU A 1 111 ? 17.274 -1.059 -26.321 1.00 93.69 111 LEU A CA 1
ATOM 879 C C . LEU A 1 111 ? 17.527 -0.712 -24.851 1.00 93.69 111 LEU A C 1
ATOM 881 O O . LEU A 1 111 ? 16.628 -0.198 -24.186 1.00 93.69 111 LEU A O 1
ATOM 885 N N . TYR A 1 112 ? 18.754 -0.918 -24.368 1.00 94.06 112 TYR A N 1
ATOM 886 C CA . TYR A 1 112 ? 19.141 -0.577 -23.001 1.00 94.06 112 TYR A CA 1
ATOM 887 C C . TYR A 1 112 ? 18.972 0.921 -22.725 1.00 94.06 112 TYR A C 1
ATOM 889 O O . TYR A 1 112 ? 18.303 1.312 -21.772 1.00 94.06 112 TYR A O 1
ATOM 897 N N . ARG A 1 113 ? 19.496 1.785 -23.607 1.00 95.44 113 ARG A N 1
ATOM 898 C CA . ARG A 1 113 ? 19.342 3.244 -23.481 1.00 95.44 113 ARG A CA 1
ATOM 899 C C . ARG A 1 113 ? 17.876 3.667 -23.504 1.00 95.44 113 ARG A C 1
ATOM 901 O O . ARG A 1 113 ? 17.484 4.525 -22.721 1.00 95.44 113 ARG A O 1
ATOM 908 N N . ARG A 1 114 ? 17.057 3.055 -24.367 1.00 92.81 114 ARG A N 1
ATOM 909 C CA . ARG A 1 114 ? 15.611 3.306 -24.403 1.00 92.81 114 ARG A CA 1
ATOM 910 C C . ARG A 1 114 ? 14.951 2.926 -23.080 1.00 92.81 114 ARG A C 1
ATOM 912 O O . ARG A 1 114 ? 14.138 3.695 -22.580 1.00 92.81 114 ARG A O 1
ATOM 919 N N . GLN A 1 115 ? 15.292 1.772 -22.511 1.00 92.75 115 GLN A N 1
ATOM 920 C CA . GLN A 1 115 ? 14.760 1.344 -21.220 1.00 92.75 115 GLN A CA 1
ATOM 921 C C . GLN A 1 115 ? 15.147 2.321 -20.102 1.00 92.75 115 GLN A C 1
ATOM 923 O O . GLN A 1 115 ? 14.293 2.682 -19.299 1.00 92.75 115 GLN A O 1
ATOM 928 N N . GLU A 1 116 ? 16.394 2.793 -20.079 1.00 91.81 116 GLU A N 1
ATOM 929 C CA . GLU A 1 116 ? 16.865 3.771 -19.093 1.00 91.81 116 GLU A CA 1
ATOM 930 C C . GLU A 1 116 ? 16.151 5.122 -19.224 1.00 91.81 116 GLU A C 1
ATOM 932 O O . GLU A 1 116 ? 15.705 5.674 -18.222 1.00 91.81 116 GLU A O 1
ATOM 937 N N . VAL A 1 117 ? 15.954 5.626 -20.449 1.00 93.38 117 VAL A N 1
ATOM 938 C CA . VAL A 1 117 ? 15.143 6.835 -20.683 1.00 93.38 117 VAL A CA 1
ATOM 939 C C . VAL A 1 117 ? 13.720 6.632 -20.165 1.00 93.38 117 VAL A C 1
ATOM 941 O O . VAL A 1 117 ? 13.221 7.463 -19.421 1.00 93.38 117 VAL A O 1
ATOM 944 N N . LEU A 1 118 ? 13.084 5.497 -20.469 1.00 93.19 118 LEU A N 1
ATOM 945 C CA . LEU A 1 118 ? 11.717 5.215 -20.018 1.00 93.19 118 LEU A CA 1
ATOM 946 C C . LEU A 1 118 ? 11.591 5.062 -18.493 1.00 93.19 118 LEU A C 1
ATOM 948 O O . LEU A 1 118 ? 10.563 5.446 -17.931 1.00 93.19 118 LEU A O 1
ATOM 952 N N . LYS A 1 119 ? 12.607 4.514 -17.816 1.00 92.31 119 LYS A N 1
ATOM 953 C CA . LYS A 1 119 ? 12.670 4.473 -16.346 1.00 92.31 119 LYS A CA 1
ATOM 954 C C . LYS A 1 119 ? 12.840 5.875 -15.758 1.00 92.31 119 LYS A C 1
ATOM 956 O O . LYS A 1 119 ? 12.111 6.236 -14.839 1.00 92.31 119 LYS A O 1
ATOM 961 N N . ASN A 1 120 ? 13.756 6.675 -16.306 1.00 90.25 120 ASN A N 1
ATOM 962 C CA . ASN A 1 120 ? 14.007 8.047 -15.850 1.00 90.25 120 ASN A CA 1
ATOM 963 C C . ASN A 1 120 ? 12.792 8.958 -16.077 1.00 90.25 120 ASN A C 1
ATOM 965 O O . ASN A 1 120 ? 12.439 9.747 -15.201 1.00 90.25 120 ASN A O 1
ATOM 969 N N . ASP A 1 121 ? 12.089 8.768 -17.194 1.00 93.56 121 ASP A N 1
ATOM 970 C CA . ASP A 1 121 ? 10.816 9.422 -17.516 1.00 93.56 121 ASP A CA 1
ATOM 971 C C . ASP A 1 121 ? 9.634 8.870 -16.695 1.00 93.56 121 ASP A C 1
ATOM 973 O O . ASP A 1 121 ? 8.490 9.276 -16.904 1.00 93.56 121 ASP A O 1
ATOM 977 N N . LYS A 1 122 ? 9.882 7.937 -15.761 1.00 89.88 122 LYS A N 1
ATOM 978 C CA . LYS A 1 122 ? 8.891 7.308 -14.867 1.00 89.88 122 LYS A CA 1
ATOM 979 C C . LYS A 1 122 ? 7.750 6.596 -15.599 1.00 89.88 122 LYS A C 1
ATOM 981 O O . LYS A 1 122 ? 6.674 6.401 -15.040 1.00 89.88 122 LYS A O 1
ATOM 986 N N . ARG A 1 123 ? 7.976 6.194 -16.851 1.00 89.12 123 ARG A N 1
ATOM 987 C CA . ARG A 1 123 ? 7.021 5.409 -17.648 1.00 89.12 123 ARG A CA 1
ATOM 988 C C . ARG A 1 123 ? 7.115 3.917 -17.358 1.00 89.12 123 ARG A C 1
ATOM 990 O O . ARG A 1 123 ? 6.140 3.200 -17.552 1.00 89.12 123 ARG A O 1
ATOM 997 N N . LEU A 1 124 ? 8.282 3.452 -16.916 1.00 90.56 124 LEU A N 1
ATOM 998 C CA . LEU A 1 124 ? 8.494 2.084 -16.454 1.00 90.56 124 LEU A CA 1
ATOM 999 C C . LEU A 1 124 ? 8.729 2.081 -14.946 1.00 90.56 124 LEU A C 1
ATOM 1001 O O . LEU A 1 124 ? 9.511 2.879 -14.434 1.00 90.56 124 LEU A O 1
ATOM 1005 N N . VAL A 1 125 ? 8.077 1.146 -14.261 1.00 89.31 125 VAL A N 1
ATOM 1006 C CA . VAL A 1 125 ? 8.277 0.867 -12.838 1.00 89.31 125 VAL A CA 1
ATOM 1007 C C . VAL A 1 125 ? 8.867 -0.532 -12.709 1.00 89.31 125 VAL A C 1
ATOM 1009 O O . VAL A 1 125 ? 8.502 -1.434 -13.465 1.00 89.31 125 VAL A O 1
ATOM 1012 N N . ASP A 1 126 ? 9.794 -0.711 -11.769 1.00 90.00 126 ASP A N 1
ATOM 1013 C CA . ASP A 1 126 ? 10.272 -2.043 -11.413 1.00 90.00 126 ASP A CA 1
ATOM 1014 C C . ASP A 1 126 ? 9.129 -2.833 -10.770 1.00 90.00 126 ASP A C 1
ATOM 1016 O O . ASP A 1 126 ? 8.599 -2.460 -9.720 1.00 90.00 126 ASP A O 1
ATOM 1020 N N . ARG A 1 127 ? 8.753 -3.933 -11.421 1.00 92.06 127 ARG A N 1
ATOM 1021 C CA . ARG A 1 127 ? 7.663 -4.797 -10.989 1.00 92.06 127 ARG A CA 1
ATOM 1022 C C . ARG A 1 127 ? 7.889 -5.341 -9.580 1.00 92.06 127 ARG A C 1
ATOM 1024 O O . ARG A 1 127 ? 6.954 -5.316 -8.790 1.00 92.06 127 ARG A O 1
ATOM 1031 N N . ALA A 1 128 ? 9.105 -5.778 -9.250 1.00 92.81 128 ALA A N 1
ATOM 1032 C CA . ALA A 1 128 ? 9.383 -6.369 -7.941 1.00 92.81 128 ALA A CA 1
ATOM 1033 C C . ALA A 1 128 ? 9.219 -5.333 -6.818 1.00 92.81 128 ALA A C 1
ATOM 1035 O O . ALA A 1 128 ? 8.629 -5.617 -5.776 1.00 92.81 128 ALA A O 1
ATOM 1036 N N . MET A 1 129 ? 9.682 -4.102 -7.057 1.00 90.12 129 MET A N 1
ATOM 1037 C CA . MET A 1 129 ? 9.487 -2.998 -6.117 1.00 90.12 129 MET A CA 1
ATOM 1038 C C . MET A 1 129 ? 8.021 -2.572 -6.012 1.00 90.12 129 MET A C 1
ATOM 1040 O O . MET A 1 129 ? 7.551 -2.283 -4.914 1.00 90.12 129 MET A O 1
ATOM 1044 N N . ALA A 1 130 ? 7.295 -2.526 -7.132 1.00 94.19 130 ALA A N 1
ATOM 1045 C CA . ALA A 1 130 ? 5.879 -2.167 -7.143 1.00 94.19 130 ALA A CA 1
ATOM 1046 C C . ALA A 1 130 ? 5.027 -3.185 -6.378 1.00 94.19 130 ALA A C 1
ATOM 1048 O O . ALA A 1 130 ? 4.170 -2.792 -5.591 1.00 94.19 130 ALA A O 1
ATOM 1049 N N . GLU A 1 131 ? 5.288 -4.478 -6.576 1.00 94.25 131 GLU A N 1
ATOM 1050 C CA . GLU A 1 131 ? 4.619 -5.556 -5.848 1.00 94.25 131 GLU A CA 1
ATOM 1051 C C . GLU A 1 131 ? 4.890 -5.442 -4.345 1.00 94.25 131 GLU A C 1
ATOM 1053 O O . GLU A 1 131 ? 3.944 -5.413 -3.560 1.00 94.25 131 GLU A O 1
ATOM 1058 N N . ALA A 1 132 ? 6.155 -5.281 -3.939 1.00 94.38 132 ALA A N 1
ATOM 1059 C CA . ALA A 1 132 ? 6.513 -5.097 -2.533 1.00 94.38 132 ALA A CA 1
ATOM 1060 C C . ALA A 1 132 ? 5.796 -3.888 -1.905 1.00 94.38 132 ALA A C 1
ATOM 1062 O O . ALA A 1 132 ? 5.157 -4.019 -0.862 1.00 94.38 132 ALA A O 1
ATOM 1063 N N . LEU A 1 133 ? 5.817 -2.735 -2.583 1.00 95.44 133 LEU A N 1
ATOM 1064 C CA . LEU A 1 133 ? 5.153 -1.524 -2.105 1.00 95.44 133 LEU A CA 1
ATOM 1065 C C . LEU A 1 133 ? 3.636 -1.712 -1.997 1.00 95.44 133 LEU A C 1
ATOM 1067 O O . LEU A 1 133 ? 3.026 -1.237 -1.041 1.00 95.44 133 LEU A O 1
ATOM 1071 N N . PHE A 1 134 ? 3.017 -2.415 -2.946 1.00 94.12 134 PHE A N 1
ATOM 1072 C CA . PHE A 1 134 ? 1.589 -2.712 -2.899 1.00 94.12 134 PHE A CA 1
ATOM 1073 C C . PHE A 1 134 ? 1.228 -3.568 -1.677 1.00 94.12 134 PHE A C 1
ATOM 1075 O O . PHE A 1 134 ? 0.277 -3.242 -0.965 1.00 94.12 134 PHE A O 1
ATOM 1082 N N . PHE A 1 135 ? 2.014 -4.609 -1.383 1.00 92.75 135 PHE A N 1
ATOM 1083 C CA . PHE A 1 135 ? 1.817 -5.434 -0.188 1.00 92.75 135 PHE A CA 1
ATOM 1084 C C . PHE A 1 135 ? 2.020 -4.647 1.107 1.00 92.75 135 PHE A C 1
ATOM 1086 O O . PHE A 1 135 ? 1.213 -4.775 2.030 1.00 92.75 135 PHE A O 1
ATOM 1093 N N . ASP A 1 136 ? 3.044 -3.797 1.165 1.00 95.56 136 ASP A N 1
ATOM 1094 C CA . ASP A 1 136 ? 3.287 -2.936 2.322 1.00 95.56 136 ASP A CA 1
ATOM 1095 C C . ASP A 1 136 ? 2.110 -1.980 2.551 1.00 95.56 136 ASP A C 1
ATOM 1097 O O . ASP A 1 136 ? 1.615 -1.864 3.673 1.00 95.56 136 ASP A O 1
ATOM 1101 N N . LYS A 1 137 ? 1.573 -1.364 1.489 1.00 96.31 137 LYS A N 1
ATOM 1102 C CA . LYS A 1 137 ? 0.392 -0.492 1.591 1.00 96.31 137 LYS A CA 1
ATOM 1103 C C . LYS A 1 137 ? -0.878 -1.235 1.976 1.00 96.31 137 LYS A C 1
ATOM 1105 O O . LYS A 1 137 ? -1.636 -0.735 2.806 1.00 96.31 137 LYS A O 1
ATOM 1110 N N . ALA A 1 138 ? -1.101 -2.430 1.442 1.00 92.75 138 ALA A N 1
ATOM 1111 C CA . ALA A 1 138 ? -2.225 -3.264 1.853 1.00 92.75 138 ALA A CA 1
ATOM 1112 C C . ALA A 1 138 ? -2.131 -3.638 3.343 1.00 92.75 138 ALA A C 1
ATOM 1114 O O . ALA A 1 138 ? -3.131 -3.607 4.064 1.00 92.75 138 ALA A O 1
ATOM 1115 N N . ARG A 1 139 ? -0.920 -3.927 3.836 1.00 92.88 139 ARG A N 1
ATOM 1116 C CA . ARG A 1 139 ? -0.672 -4.202 5.254 1.00 92.88 139 ARG A CA 1
ATOM 1117 C C . ARG A 1 139 ? -0.903 -2.975 6.129 1.00 92.88 139 ARG A C 1
ATOM 1119 O O . ARG A 1 139 ? -1.599 -3.093 7.134 1.00 92.88 139 ARG A O 1
ATOM 1126 N N . GLU A 1 140 ? -0.367 -1.817 5.745 1.00 96.25 140 GLU A N 1
ATOM 1127 C CA . GLU A 1 140 ? -0.617 -0.545 6.436 1.00 96.25 140 GLU A CA 1
ATOM 1128 C C . GLU A 1 140 ? -2.123 -0.263 6.534 1.00 96.25 140 GLU A C 1
ATOM 1130 O O . GLU A 1 140 ? -2.618 0.107 7.598 1.00 96.25 140 GLU A O 1
ATOM 1135 N N . PHE A 1 141 ? -2.868 -0.490 5.448 1.00 94.50 141 PHE A N 1
ATOM 1136 C CA . PHE A 1 141 ? -4.315 -0.301 5.412 1.00 94.50 141 PHE A CA 1
ATOM 1137 C C . PHE A 1 141 ? -5.049 -1.261 6.355 1.00 94.50 141 PHE A C 1
ATOM 1139 O O . PHE A 1 141 ? -5.896 -0.831 7.139 1.00 94.50 141 PHE A O 1
ATOM 1146 N N . ARG A 1 142 ? -4.688 -2.549 6.339 1.00 93.88 142 ARG A N 1
ATOM 1147 C CA . ARG A 1 142 ? -5.232 -3.545 7.270 1.00 93.88 142 ARG A CA 1
ATOM 1148 C C . ARG A 1 142 ? -4.973 -3.140 8.721 1.00 93.88 142 ARG A C 1
ATOM 1150 O O . ARG A 1 142 ? -5.897 -3.148 9.527 1.00 93.88 142 ARG A O 1
ATOM 1157 N N . ASP A 1 143 ? -3.743 -2.765 9.057 1.00 94.56 143 ASP A N 1
ATOM 1158 C CA . ASP A 1 143 ? -3.374 -2.387 10.424 1.00 94.56 143 ASP A CA 1
ATOM 1159 C C . ASP A 1 143 ? -4.110 -1.101 10.858 1.00 94.56 143 ASP A C 1
ATOM 1161 O O . ASP A 1 143 ? -4.593 -1.003 11.990 1.00 94.56 143 ASP A O 1
ATOM 1165 N N . ALA A 1 144 ? -4.297 -0.148 9.937 1.00 95.75 144 ALA A N 1
ATOM 1166 C CA . ALA A 1 144 ? -5.081 1.063 10.168 1.00 95.75 144 ALA A CA 1
ATOM 1167 C C . ALA A 1 144 ? -6.571 0.778 10.417 1.00 95.75 144 ALA A C 1
ATOM 1169 O O . ALA A 1 144 ? -7.166 1.429 11.285 1.00 95.75 144 ALA A O 1
ATOM 1170 N N . LEU A 1 145 ? -7.160 -0.184 9.694 1.00 94.00 145 LEU A N 1
ATOM 1171 C CA . LEU A 1 145 ? -8.530 -0.653 9.912 1.00 94.00 145 LEU A CA 1
ATOM 1172 C C . LEU A 1 145 ? -8.673 -1.371 11.256 1.00 94.00 145 LEU A C 1
ATOM 1174 O O . LEU A 1 145 ? -9.618 -1.094 11.984 1.00 94.00 145 LEU A O 1
ATOM 1178 N N . MET A 1 146 ? -7.721 -2.224 11.639 1.00 93.75 146 MET A N 1
ATOM 1179 C CA . MET A 1 146 ? -7.750 -2.921 12.935 1.00 93.75 146 MET A CA 1
ATOM 1180 C C . MET A 1 146 ? -7.689 -1.945 14.119 1.00 93.75 146 MET A C 1
ATOM 1182 O O . MET A 1 146 ? -8.342 -2.153 15.139 1.00 93.75 146 MET A O 1
ATOM 1186 N N . ALA A 1 147 ? -6.940 -0.848 13.980 1.00 94.62 147 ALA A N 1
ATOM 1187 C CA . ALA A 1 147 ? -6.863 0.206 14.990 1.00 94.62 147 ALA A CA 1
ATOM 1188 C C . ALA A 1 147 ? -8.019 1.223 14.912 1.00 94.62 147 ALA A C 1
ATOM 1190 O O . ALA A 1 147 ? -8.167 2.057 15.806 1.00 94.62 147 ALA A O 1
ATOM 1191 N N . TRP A 1 148 ? -8.813 1.222 13.838 1.00 95.81 148 TRP A N 1
ATOM 1192 C CA . TRP A 1 148 ? -9.855 2.223 13.605 1.00 95.81 148 TRP A CA 1
ATOM 1193 C C . TRP A 1 148 ? -10.990 2.188 14.645 1.00 95.81 148 TRP A C 1
ATOM 1195 O O . TRP A 1 148 ? -11.255 3.254 15.203 1.00 95.81 148 TRP A O 1
ATOM 1205 N N . PRO A 1 149 ? -11.584 1.030 15.014 1.00 95.12 149 PRO A N 1
ATOM 1206 C CA . PRO A 1 149 ? -12.653 0.960 16.013 1.00 95.12 149 PRO A CA 1
ATOM 1207 C C . PRO A 1 149 ? -12.313 1.650 17.333 1.00 95.12 149 PRO A C 1
ATOM 1209 O O . PRO A 1 149 ? -13.105 2.432 17.843 1.00 95.12 149 PRO A O 1
ATOM 1212 N N . ALA A 1 150 ? -11.108 1.421 17.859 1.00 92.00 150 ALA A N 1
ATOM 1213 C CA . ALA A 1 150 ? -10.676 2.012 19.123 1.00 92.00 150 ALA A CA 1
ATOM 1214 C C . ALA A 1 150 ? -10.532 3.543 19.057 1.00 92.00 150 ALA A C 1
ATOM 1216 O O . ALA A 1 150 ? -10.671 4.209 20.079 1.00 92.00 150 ALA A O 1
ATOM 1217 N N . ARG A 1 151 ? -10.257 4.104 17.869 1.00 93.06 151 ARG A N 1
ATOM 1218 C CA . ARG A 1 151 ? -10.138 5.556 17.665 1.00 93.06 151 ARG A CA 1
ATOM 1219 C C . ARG A 1 151 ? -11.499 6.240 17.591 1.00 93.06 151 ARG A C 1
ATOM 1221 O O . ARG A 1 151 ? -11.654 7.305 18.169 1.00 93.06 151 ARG A O 1
ATOM 1228 N N . VAL A 1 152 ? -12.464 5.633 16.899 1.00 93.19 152 VAL A N 1
ATOM 1229 C CA . VAL A 1 152 ? -13.762 6.274 16.621 1.00 93.19 152 VAL A CA 1
ATOM 1230 C C . VAL A 1 152 ? -14.859 5.912 17.615 1.00 93.19 152 VAL A C 1
ATOM 1232 O O . VAL A 1 152 ? -15.828 6.649 17.734 1.00 93.19 152 VAL A O 1
ATOM 1235 N N . ALA A 1 153 ? -14.733 4.808 18.358 1.00 89.12 153 ALA A N 1
ATOM 1236 C CA . ALA A 1 153 ? -15.815 4.335 19.220 1.00 89.12 153 ALA A CA 1
ATOM 1237 C C . ALA A 1 153 ? -16.192 5.308 20.346 1.00 89.12 153 ALA A C 1
ATOM 1239 O O . ALA A 1 153 ? -17.339 5.295 20.775 1.00 89.12 153 ALA A O 1
ATOM 1240 N N . ILE A 1 154 ? -15.264 6.143 20.827 1.00 86.94 154 ILE A N 1
ATOM 1241 C CA . ILE A 1 154 ? -15.571 7.157 21.848 1.00 86.94 154 ILE A CA 1
ATOM 1242 C C . ILE A 1 154 ? -16.453 8.253 21.239 1.00 86.94 154 ILE A C 1
ATOM 1244 O O . ILE A 1 154 ? -17.541 8.511 21.743 1.00 86.94 154 ILE A O 1
ATOM 1248 N N . GLU A 1 155 ? -16.020 8.830 20.117 1.00 88.50 155 GLU A N 1
ATOM 1249 C CA . GLU A 1 155 ? -16.754 9.888 19.410 1.00 88.50 155 GLU A CA 1
ATOM 1250 C C . GLU A 1 155 ? -18.119 9.381 18.916 1.00 88.50 155 GLU A C 1
ATOM 1252 O O . GLU A 1 155 ? -19.147 10.012 19.144 1.00 88.50 155 GLU A O 1
ATOM 1257 N N . MET A 1 156 ? -18.162 8.180 18.334 1.00 86.69 156 MET A N 1
ATOM 1258 C CA . MET A 1 156 ? -19.408 7.570 17.867 1.00 86.69 156 MET A CA 1
ATOM 1259 C C . MET A 1 156 ? -20.369 7.221 19.013 1.00 86.69 156 MET A C 1
ATOM 1261 O O . MET A 1 156 ? -21.581 7.309 18.833 1.00 86.69 156 MET A O 1
ATOM 1265 N N . ALA A 1 157 ? -19.871 6.816 20.185 1.00 83.50 157 ALA A N 1
ATOM 1266 C CA . ALA A 1 157 ? -20.730 6.541 21.339 1.00 83.50 157 ALA A CA 1
ATOM 1267 C C . ALA A 1 157 ? -21.369 7.821 21.903 1.00 83.50 157 ALA A C 1
ATOM 1269 O O . ALA A 1 157 ? -22.515 7.778 22.354 1.00 83.50 157 ALA A O 1
ATOM 1270 N N . ASP A 1 158 ? -20.671 8.957 21.827 1.00 83.06 158 ASP A N 1
ATOM 1271 C CA . ASP A 1 158 ? -21.230 10.264 22.186 1.00 83.06 158 ASP A CA 1
ATOM 1272 C C . ASP A 1 158 ? -22.313 10.726 21.189 1.00 83.06 158 ASP A C 1
ATOM 1274 O O . ASP A 1 158 ? -23.297 11.366 21.581 1.00 83.06 158 ASP A O 1
ATOM 1278 N N . GLU A 1 159 ? -22.173 10.373 19.907 1.00 78.44 159 GLU A N 1
ATOM 1279 C CA . GLU A 1 159 ? -23.154 10.678 18.857 1.00 78.44 159 GLU A CA 1
ATOM 1280 C C . GLU A 1 159 ? -24.398 9.773 18.911 1.00 78.44 159 GLU A C 1
ATOM 1282 O O . GLU A 1 159 ? -25.531 10.246 18.748 1.00 78.44 159 GLU A O 1
ATOM 1287 N N . ILE A 1 160 ? -24.217 8.471 19.161 1.00 73.69 160 ILE A N 1
ATOM 1288 C CA . ILE A 1 160 ? -25.297 7.476 19.170 1.00 73.69 160 ILE A CA 1
ATOM 1289 C C . ILE A 1 160 ? -26.031 7.533 20.522 1.00 73.69 160 ILE A C 1
ATOM 1291 O O . ILE A 1 160 ? -25.792 6.762 21.451 1.00 73.69 160 ILE A O 1
ATOM 1295 N N . ARG A 1 161 ? -26.985 8.463 20.629 1.00 61.34 161 ARG A N 1
ATOM 1296 C CA . ARG A 1 161 ? -27.910 8.613 21.769 1.00 61.34 161 ARG A CA 1
ATOM 1297 C C . ARG A 1 161 ? -28.954 7.489 21.841 1.00 61.34 161 ARG A C 1
ATOM 1299 O O . ARG A 1 161 ? -30.144 7.760 21.676 1.00 61.34 161 ARG A O 1
ATOM 1306 N N . VAL A 1 162 ? -28.563 6.231 22.041 1.00 59.09 162 VAL A N 1
ATOM 1307 C CA . VAL A 1 162 ? -29.551 5.139 22.090 1.00 59.09 162 VAL A CA 1
ATOM 1308 C C . VAL A 1 162 ? -29.274 4.144 23.213 1.00 59.09 162 VAL A C 1
ATOM 1310 O O . VAL A 1 162 ? -28.370 3.326 23.118 1.00 59.09 162 VAL A O 1
ATOM 1313 N N . ASP A 1 163 ? -30.138 4.173 24.236 1.00 53.34 163 ASP A N 1
ATOM 1314 C CA . ASP A 1 163 ? -30.618 2.954 24.903 1.00 53.34 163 ASP A CA 1
ATOM 1315 C C . ASP A 1 163 ? -32.034 3.193 25.500 1.00 53.34 163 ASP A C 1
ATOM 1317 O O . ASP A 1 163 ? -32.243 4.256 26.095 1.00 53.34 163 ASP A O 1
ATOM 1321 N N . PRO A 1 164 ? -33.015 2.266 25.392 1.00 54.84 164 PRO A N 1
ATOM 1322 C CA . PRO A 1 164 ? -34.432 2.488 25.743 1.00 54.84 164 PRO A CA 1
ATOM 1323 C C . PRO A 1 164 ? -34.753 2.676 27.239 1.00 54.84 164 PRO A C 1
ATOM 1325 O O . PRO A 1 164 ? -35.882 3.027 27.571 1.00 54.84 164 PRO A O 1
ATOM 1328 N N . GLY A 1 165 ? -33.793 2.438 28.140 1.00 63.19 165 GLY A N 1
ATOM 1329 C CA . GLY A 1 165 ? -33.949 2.631 29.593 1.00 63.19 165 GLY A CA 1
ATOM 1330 C C . GLY A 1 165 ? -32.964 3.622 30.230 1.00 63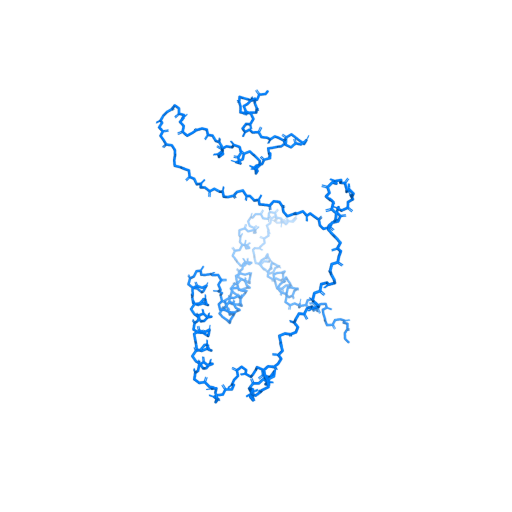.19 165 GLY A C 1
ATOM 1331 O O . GLY A 1 165 ? -33.272 4.200 31.269 1.00 63.19 165 GLY A O 1
ATOM 1332 N N . THR A 1 166 ? -31.804 3.851 29.603 1.00 65.56 166 THR A N 1
ATOM 1333 C CA . THR A 1 166 ? -30.683 4.624 30.186 1.00 65.56 166 THR A CA 1
ATOM 1334 C C . THR A 1 166 ? -30.081 5.651 29.214 1.00 65.56 166 THR A C 1
ATOM 1336 O O . THR A 1 166 ? -29.342 6.538 29.638 1.00 65.56 166 THR A O 1
ATOM 1339 N N . GLY A 1 167 ? -30.406 5.572 27.918 1.00 59.56 167 GLY A N 1
ATOM 1340 C CA . GLY A 1 167 ? -30.127 6.606 26.917 1.00 59.56 167 GLY A CA 1
ATOM 1341 C C . GLY A 1 167 ? -28.691 6.741 26.390 1.00 59.56 167 GLY A C 1
ATOM 1342 O O . GLY A 1 167 ? -28.453 7.690 25.644 1.00 59.56 167 GLY A O 1
ATOM 1343 N N . LYS A 1 168 ? -27.731 5.868 26.741 1.00 62.75 168 LYS A N 1
ATOM 1344 C CA . LYS A 1 168 ? -26.330 5.980 26.277 1.00 62.75 168 LYS A CA 1
ATOM 1345 C C . LYS A 1 168 ? -25.731 4.638 25.851 1.00 62.75 168 LYS A C 1
ATOM 1347 O O . LYS A 1 168 ? -25.801 3.680 26.613 1.00 62.75 168 LYS A O 1
ATOM 1352 N N . VAL A 1 169 ? -25.070 4.620 24.692 1.00 70.44 169 VAL A N 1
ATOM 1353 C CA . VAL A 1 169 ? -24.208 3.517 24.241 1.00 70.44 169 VAL A CA 1
ATOM 1354 C C . VAL A 1 169 ? -22.863 3.608 24.968 1.00 70.44 169 VAL A C 1
ATOM 1356 O O . VAL A 1 169 ? -22.244 4.668 24.992 1.00 70.44 169 VAL A O 1
ATOM 1359 N N . ASP A 1 170 ? -22.395 2.512 25.572 1.00 80.12 170 ASP A N 1
ATOM 1360 C CA . ASP A 1 170 ? -21.039 2.446 26.134 1.00 80.12 170 ASP A CA 1
ATOM 1361 C C . ASP A 1 170 ? -20.005 2.300 25.003 1.00 80.12 170 ASP A C 1
ATOM 1363 O O . ASP A 1 170 ? -20.112 1.420 24.146 1.00 80.12 170 ASP A O 1
ATOM 1367 N N . PHE A 1 171 ? -18.960 3.128 25.006 1.00 82.25 171 PHE A N 1
ATOM 1368 C CA . PHE A 1 171 ? -17.905 3.089 23.987 1.00 82.25 171 PHE A CA 1
ATOM 1369 C C . PHE A 1 171 ? -17.218 1.716 23.914 1.00 82.25 171 PHE A C 1
ATOM 1371 O O . PHE A 1 171 ? -16.757 1.297 22.849 1.00 82.25 171 PHE A O 1
ATOM 1378 N N . ARG A 1 172 ? -17.153 0.983 25.035 1.00 84.94 172 ARG A N 1
ATOM 1379 C CA . ARG A 1 172 ? -16.529 -0.347 25.089 1.00 84.94 172 ARG A CA 1
ATOM 1380 C C . ARG A 1 172 ? -17.318 -1.377 24.293 1.00 84.94 172 ARG A C 1
ATOM 1382 O O . ARG A 1 172 ? -16.719 -2.132 23.527 1.00 84.94 172 ARG A O 1
ATOM 1389 N N . SER A 1 173 ? -18.644 -1.391 24.440 1.00 85.75 173 SER A N 1
ATOM 1390 C CA . SER A 1 173 ? -19.499 -2.305 23.680 1.00 85.75 173 SER A CA 1
ATOM 1391 C C . SER A 1 173 ? -19.486 -1.947 22.194 1.00 85.75 173 SER A C 1
ATOM 1393 O O . SER A 1 173 ? -19.356 -2.842 21.358 1.00 85.75 173 SER A O 1
ATOM 1395 N N . LEU A 1 174 ? -19.487 -0.651 21.859 1.00 88.56 174 LEU A N 1
ATOM 1396 C CA . LEU A 1 174 ? -19.363 -0.189 20.476 1.00 88.56 174 LEU A CA 1
ATOM 1397 C C . LEU A 1 174 ? -18.024 -0.600 19.844 1.00 88.56 174 LEU A C 1
ATOM 1399 O O . LEU A 1 174 ? -18.006 -1.104 18.722 1.00 88.56 174 LEU A O 1
ATOM 1403 N N . THR A 1 175 ? -16.914 -0.473 20.579 1.00 92.19 175 THR A N 1
ATOM 1404 C CA . THR A 1 175 ? -15.590 -0.923 20.115 1.00 92.19 175 THR A CA 1
ATOM 1405 C C . THR A 1 175 ? -15.591 -2.420 19.810 1.00 92.19 175 THR A C 1
ATOM 1407 O O . THR A 1 175 ? -15.067 -2.836 18.781 1.00 92.19 175 THR A O 1
ATOM 1410 N N . MET A 1 176 ? -16.189 -3.244 20.678 1.00 90.44 176 MET A N 1
ATOM 1411 C CA . MET A 1 176 ? -16.264 -4.694 20.465 1.00 90.44 176 MET A CA 1
ATOM 1412 C C . MET A 1 176 ? -17.053 -5.053 19.201 1.00 90.44 176 MET A C 1
ATOM 1414 O O . MET A 1 176 ? -16.597 -5.881 18.413 1.00 90.44 176 MET A O 1
ATOM 1418 N N . VAL A 1 177 ? -18.211 -4.418 18.997 1.00 91.88 177 VAL A N 1
ATOM 1419 C CA . VAL A 1 177 ? -19.058 -4.658 17.820 1.00 91.88 177 VAL A CA 1
ATOM 1420 C C . VAL A 1 177 ? -18.334 -4.235 16.543 1.00 91.88 177 VAL A C 1
ATOM 1422 O O . VAL A 1 177 ? -18.236 -5.024 15.606 1.00 91.88 177 VAL A O 1
ATOM 1425 N N . LEU A 1 178 ? -17.771 -3.025 16.515 1.00 93.69 178 LEU A N 1
ATOM 1426 C CA . LEU A 1 178 ? -17.037 -2.518 15.355 1.00 93.69 178 LEU A CA 1
ATOM 1427 C C . LEU A 1 178 ? -15.823 -3.391 15.021 1.00 93.69 178 LEU A C 1
ATOM 1429 O O . LEU A 1 178 ? -15.631 -3.734 13.857 1.00 93.69 178 LEU A O 1
ATOM 1433 N N . SER A 1 179 ? -15.047 -3.818 16.020 1.00 95.31 179 SER A N 1
ATOM 1434 C CA . SER A 1 179 ? -13.915 -4.729 15.810 1.00 95.31 179 SER A CA 1
ATOM 1435 C C . SER A 1 179 ? -14.348 -6.058 15.189 1.00 95.31 179 SER A C 1
ATOM 1437 O O . SER A 1 179 ? -13.696 -6.538 14.264 1.00 95.31 179 SER A O 1
ATOM 1439 N N . ALA A 1 180 ? -15.473 -6.633 15.628 1.00 94.75 180 ALA A N 1
ATOM 1440 C CA . ALA A 1 180 ? -15.997 -7.865 15.041 1.00 94.75 180 ALA A CA 1
ATOM 1441 C C . ALA A 1 180 ? -16.369 -7.690 13.557 1.00 94.75 180 ALA A C 1
ATOM 1443 O O . ALA A 1 180 ? -16.022 -8.536 12.732 1.00 94.75 180 ALA A O 1
ATOM 1444 N N . TYR A 1 181 ? -17.015 -6.576 13.197 1.00 95.19 181 TYR A N 1
ATOM 1445 C CA . TYR A 1 181 ? -17.354 -6.281 11.802 1.00 95.19 181 TYR A CA 1
ATOM 1446 C C . TYR A 1 181 ? -16.128 -5.963 10.943 1.00 95.19 181 TYR A C 1
ATOM 1448 O O . TYR A 1 181 ? -16.069 -6.413 9.803 1.00 95.19 181 TYR A O 1
ATOM 1456 N N . VAL A 1 182 ? -15.128 -5.257 11.477 1.00 95.81 182 VAL A N 1
ATOM 1457 C CA . VAL A 1 182 ? -13.860 -5.025 10.768 1.00 95.81 182 VAL A CA 1
ATOM 1458 C C . VAL A 1 182 ? -13.141 -6.347 10.505 1.00 95.81 182 VAL A C 1
ATOM 1460 O O . VAL A 1 182 ? -12.679 -6.577 9.391 1.00 95.81 182 VAL A O 1
ATOM 1463 N N . HIS A 1 183 ? -13.085 -7.252 11.484 1.00 93.88 183 HIS A N 1
ATOM 1464 C CA . HIS A 1 183 ? -12.486 -8.574 11.285 1.00 93.88 183 HIS A CA 1
ATOM 1465 C C . HIS A 1 183 ? -13.243 -9.390 10.231 1.00 93.88 183 HIS A C 1
ATOM 1467 O O . HIS A 1 183 ? -12.617 -10.052 9.403 1.00 93.88 183 HIS A O 1
ATOM 1473 N N . LYS A 1 184 ? -14.580 -9.321 10.236 1.00 94.31 184 LYS A N 1
ATOM 1474 C CA . LYS A 1 184 ? -15.417 -9.963 9.220 1.00 94.31 184 LYS A CA 1
ATOM 1475 C C . LYS A 1 184 ? -15.131 -9.398 7.825 1.00 94.31 184 LYS A C 1
ATOM 1477 O O . LYS A 1 184 ? -14.842 -10.177 6.927 1.00 94.31 184 LYS A O 1
ATOM 1482 N N . LEU A 1 185 ? -15.109 -8.073 7.672 1.00 92.06 185 LEU A N 1
ATOM 1483 C CA . LEU A 1 185 ? -14.781 -7.395 6.413 1.00 92.06 185 LEU A CA 1
ATOM 1484 C C . LEU A 1 185 ? -13.394 -7.801 5.892 1.00 92.06 185 LEU A C 1
ATOM 1486 O O . LEU A 1 185 ? -13.230 -8.106 4.716 1.00 92.06 185 LEU A O 1
ATOM 1490 N N . LEU A 1 186 ? -12.387 -7.829 6.770 1.00 91.31 186 LEU A N 1
ATOM 1491 C CA . LEU A 1 186 ? -11.036 -8.261 6.405 1.00 91.31 186 LEU A CA 1
ATOM 1492 C C . LEU A 1 186 ? -10.983 -9.738 5.995 1.00 91.31 186 LEU A C 1
ATOM 1494 O O . LEU A 1 186 ? -10.166 -10.094 5.151 1.00 91.31 186 LEU A O 1
ATOM 1498 N N . SER A 1 187 ? -11.837 -10.580 6.576 1.00 90.38 187 SER A N 1
ATOM 1499 C CA . SER A 1 187 ? -11.946 -11.993 6.200 1.00 90.38 187 SER A CA 1
ATOM 1500 C C . SER A 1 187 ? -12.612 -12.146 4.832 1.00 90.38 187 SER A C 1
ATOM 1502 O O . SER A 1 187 ? -12.075 -12.846 3.985 1.00 90.38 187 SER A O 1
ATOM 1504 N N . GLU A 1 188 ? -13.709 -11.426 4.580 1.00 89.75 188 GLU A N 1
ATOM 1505 C CA . GLU A 1 188 ? -14.416 -11.420 3.289 1.00 89.75 188 GLU A CA 1
ATOM 1506 C C . GLU A 1 188 ? -13.522 -10.919 2.144 1.00 89.75 188 GLU A C 1
ATOM 1508 O O . GLU A 1 188 ? -13.515 -11.506 1.071 1.00 89.75 188 GLU A O 1
ATOM 1513 N N . MET A 1 189 ? -12.716 -9.875 2.369 1.00 84.38 189 MET A N 1
ATOM 1514 C CA . MET A 1 189 ? -11.743 -9.406 1.369 1.00 84.38 189 MET A CA 1
ATOM 1515 C C . MET A 1 189 ? -10.526 -10.332 1.221 1.00 84.38 189 MET A C 1
ATOM 1517 O O . MET A 1 189 ? -9.811 -10.260 0.223 1.00 84.38 189 MET A O 1
ATOM 1521 N N . GLY A 1 190 ? -10.234 -11.133 2.248 1.00 76.81 190 GLY A N 1
ATOM 1522 C CA . GLY A 1 190 ? -9.095 -12.045 2.290 1.00 76.81 190 GLY A CA 1
ATOM 1523 C C . GLY A 1 190 ? -9.374 -13.406 1.656 1.00 76.81 190 GLY A C 1
ATOM 1524 O O . GLY A 1 190 ? -8.421 -14.099 1.300 1.00 76.81 190 GLY A O 1
ATOM 1525 N N . GLU A 1 191 ? -10.642 -13.790 1.502 1.00 72.94 191 GLU A N 1
ATOM 1526 C CA . GLU A 1 191 ? -11.036 -14.934 0.686 1.00 72.94 191 GLU A CA 1
ATOM 1527 C C . GLU A 1 191 ? -10.921 -14.528 -0.788 1.00 72.94 191 GLU A C 1
ATOM 1529 O O . GLU A 1 191 ? -11.714 -13.712 -1.259 1.00 72.94 191 GLU A O 1
ATOM 1534 N N . PRO A 1 192 ? -9.932 -15.041 -1.549 1.00 60.19 192 PRO A N 1
ATOM 1535 C CA . PRO A 1 192 ? -9.954 -14.826 -2.981 1.00 60.19 192 PRO A CA 1
ATOM 1536 C C . PRO A 1 192 ? -11.217 -15.512 -3.503 1.00 60.19 192 PRO A C 1
ATOM 1538 O O . PRO A 1 192 ? -11.319 -16.741 -3.425 1.00 60.19 192 PRO A O 1
ATOM 1541 N N . GLU A 1 193 ? -12.164 -14.746 -4.060 1.00 56.69 193 GLU A N 1
ATOM 1542 C CA . GLU A 1 193 ? -13.070 -15.317 -5.056 1.00 56.69 193 GLU A CA 1
ATOM 1543 C C . GLU A 1 193 ? -12.171 -16.079 -6.019 1.00 56.69 193 GLU A C 1
ATOM 1545 O O . GLU A 1 193 ? -11.203 -15.519 -6.550 1.00 56.69 193 GLU A O 1
ATOM 1550 N N . GLN A 1 194 ? -12.383 -17.395 -6.110 1.00 59.66 194 GLN A N 1
ATOM 1551 C CA . GLN A 1 194 ? -11.513 -18.242 -6.905 1.00 59.66 194 GLN A CA 1
ATOM 1552 C C . GLN A 1 194 ? -11.364 -17.587 -8.271 1.00 59.66 194 GLN A C 1
ATOM 1554 O O . GLN A 1 194 ? -12.376 -17.260 -8.892 1.00 59.66 194 GLN A O 1
ATOM 1559 N N . PRO A 1 195 ? -10.130 -17.334 -8.724 1.00 57.88 195 PRO A N 1
ATOM 1560 C CA . PRO A 1 195 ? -9.963 -16.565 -9.930 1.00 57.88 195 PRO A CA 1
ATOM 1561 C C . PRO A 1 195 ? -10.592 -17.386 -11.058 1.00 57.88 195 PRO A C 1
ATOM 1563 O O . PRO A 1 195 ? -10.232 -18.551 -11.244 1.00 57.88 195 PRO A O 1
ATOM 1566 N N . GLU A 1 196 ? -11.570 -16.802 -11.758 1.00 56.88 196 GLU A N 1
ATOM 1567 C CA . GLU A 1 196 ? -12.481 -17.512 -12.674 1.00 56.88 196 GLU A CA 1
ATOM 1568 C C . GLU A 1 196 ? -11.743 -18.375 -13.717 1.00 56.88 196 GLU A C 1
ATOM 1570 O O . GLU A 1 196 ? -12.270 -19.373 -14.203 1.00 56.88 196 GLU A O 1
ATOM 1575 N N . TRP A 1 197 ? -10.471 -18.069 -13.998 1.00 64.81 197 TRP A N 1
ATOM 1576 C CA . TRP A 1 197 ? -9.605 -18.846 -14.887 1.00 64.81 197 TRP A CA 1
ATOM 1577 C C . TRP A 1 197 ? -9.264 -20.268 -14.401 1.00 64.81 197 TRP A C 1
ATOM 1579 O O . TRP A 1 197 ? -8.790 -21.068 -15.204 1.00 64.81 197 TRP A O 1
ATOM 1589 N N . LYS A 1 198 ? -9.496 -20.614 -13.125 1.00 57.06 198 LYS A N 1
ATOM 1590 C CA . LYS A 1 198 ? -9.323 -21.983 -12.596 1.00 57.06 198 LYS A CA 1
ATOM 1591 C C . LYS A 1 198 ? -10.610 -22.810 -12.536 1.00 57.06 198 LYS A C 1
ATOM 1593 O O . LYS A 1 198 ? -10.534 -23.993 -12.229 1.00 57.06 198 LYS A O 1
ATOM 1598 N N . ALA A 1 199 ? -11.771 -22.237 -12.856 1.00 56.03 199 ALA A N 1
ATOM 1599 C CA . ALA A 1 199 ? -13.056 -22.941 -12.792 1.00 56.03 199 ALA A CA 1
ATOM 1600 C C . ALA A 1 199 ? -13.359 -23.818 -14.030 1.00 56.03 199 ALA A C 1
ATOM 1602 O O . ALA A 1 199 ? -14.430 -24.415 -14.109 1.00 56.03 199 ALA A O 1
ATOM 1603 N N . GLY A 1 200 ? -12.435 -23.895 -14.997 1.00 58.09 200 GLY A N 1
ATOM 1604 C CA . GLY A 1 200 ? -12.639 -24.570 -16.285 1.00 58.09 200 GLY A CA 1
ATOM 1605 C C . GLY A 1 200 ? -11.535 -25.536 -16.730 1.00 58.09 200 GLY A C 1
ATOM 1606 O O . GLY A 1 200 ? -11.460 -25.807 -17.928 1.00 58.09 200 GLY A O 1
ATOM 1607 N N . GLN A 1 201 ? -10.679 -26.027 -15.825 1.00 41.47 201 GLN A N 1
ATOM 1608 C CA . GLN A 1 201 ? -9.740 -27.130 -16.108 1.00 41.47 201 GLN A CA 1
ATOM 1609 C C . GLN A 1 201 ? -10.154 -28.423 -15.413 1.00 41.47 201 GLN A C 1
ATOM 1611 O O . GLN A 1 201 ? -10.561 -28.347 -14.233 1.00 41.47 201 GLN A O 1
#

Radius of gyration: 35.79 Å; chains: 1; bounding box: 67×71×103 Å

Secondary structure (DSSP, 8-state):
--TTGGGTSS-B-TTS-B-HHHHHHHHHT--S-BTTBPPPPP-PPPP--PPPTT--------PPPP-PPP---------TT-TT------TT-S---HHHHHHHHHHHHHHHHHHHHHHHTT----HHHHHHHHHHHHHHHHHHHHTHHHHHHHHHHHH----TTT----HHHHHHHHHHHHHHHHHHHHSPPPPGGGTT-

pLDDT: mean 71.42, std 19.3, range [35.94, 96.31]

Sequence (201 aa):
MTKWEAKGLLVLTADGLVDVEATEWNLDQRPETYRGGKAHRPIHKAPEEEPDPRERVESKGRREPPAEPAPGRQQIPMRPGDPDRSDDY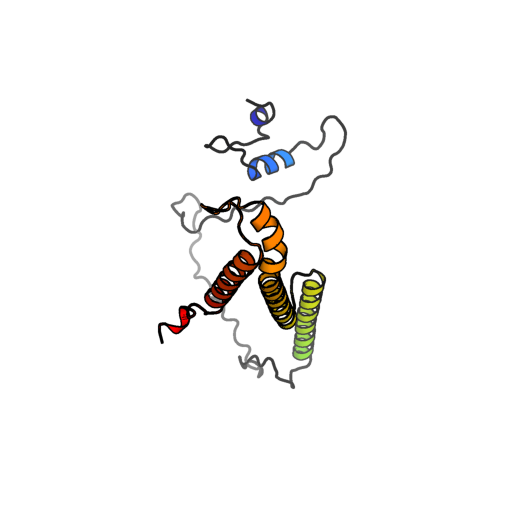DADAHDLPTAQAIRRKENFLGLYRRQEVLKNDKRLVDRAMAEALFFDKAREFRDALMAWPARVAIEMADEIRVDPGTGKVDFRSLTMVLSAYVHKLLSEMGEPEQPEWKAGQ